Protein AF-A0A5F9ZHR6-F1 (afdb_monomer_lite)

Structure (mmCIF, N/CA/C/O backbone):
data_AF-A0A5F9ZHR6-F1
#
_entry.id   AF-A0A5F9ZHR6-F1
#
loop_
_atom_site.group_PDB
_atom_site.id
_atom_site.type_symbol
_atom_site.label_atom_id
_atom_site.label_alt_id
_atom_site.label_comp_id
_atom_site.label_asym_id
_atom_site.label_entity_id
_atom_site.label_seq_id
_atom_site.pdbx_PDB_ins_code
_atom_site.Cartn_x
_atom_site.Cartn_y
_atom_site.Cartn_z
_atom_site.occupancy
_atom_site.B_iso_or_equiv
_atom_site.auth_seq_id
_atom_site.auth_comp_id
_atom_site.auth_asym_id
_atom_site.auth_atom_id
_atom_site.pdbx_PDB_model_num
ATOM 1 N N . MET A 1 1 ? -60.977 35.037 23.990 1.00 36.16 1 MET A N 1
ATOM 2 C CA . MET A 1 1 ? -60.497 34.270 22.819 1.00 36.16 1 MET A CA 1
ATOM 3 C C . MET A 1 1 ? -59.000 34.064 22.971 1.00 36.16 1 MET A C 1
ATOM 5 O O . MET A 1 1 ? -58.249 35.017 22.826 1.00 36.16 1 MET A O 1
ATOM 9 N N . ALA A 1 2 ? -58.580 32.860 23.358 1.00 37.62 2 ALA A N 1
ATOM 10 C CA . ALA A 1 2 ? -57.172 32.500 23.490 1.00 37.62 2 ALA A CA 1
ATOM 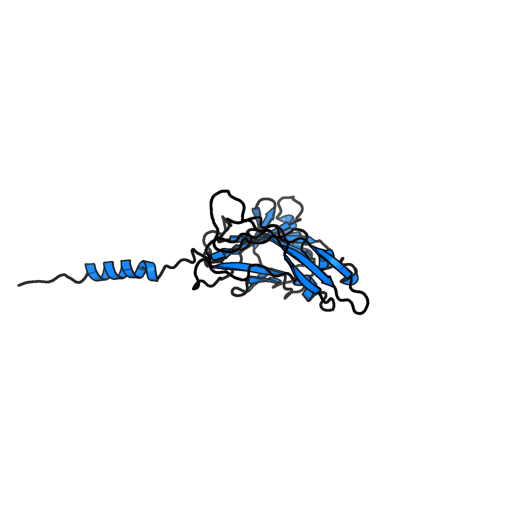11 C C . ALA A 1 2 ? -56.682 31.913 22.160 1.00 37.62 2 ALA A C 1
ATOM 13 O O . ALA A 1 2 ? -57.303 30.988 21.638 1.00 37.62 2 ALA A O 1
ATOM 14 N N . LYS A 1 3 ? -55.591 32.450 21.602 1.00 35.72 3 LYS A N 1
ATOM 15 C CA . LYS A 1 3 ? -54.932 31.893 20.415 1.00 35.72 3 LYS A CA 1
ATOM 16 C C . LYS A 1 3 ? -53.559 31.382 20.831 1.00 35.72 3 LYS A C 1
ATOM 18 O O . LYS A 1 3 ? -52.649 32.157 21.096 1.00 35.72 3 LYS A O 1
ATOM 23 N N . ALA A 1 4 ? -53.463 30.063 20.945 1.00 41.38 4 ALA A N 1
ATOM 24 C CA . ALA A 1 4 ? -52.240 29.347 21.256 1.00 41.38 4 ALA A CA 1
ATOM 25 C C . ALA A 1 4 ? -51.294 29.357 20.045 1.00 41.38 4 ALA A C 1
ATOM 27 O O . ALA A 1 4 ? -51.652 28.898 18.962 1.00 41.38 4 ALA A O 1
ATOM 28 N N . THR A 1 5 ? -50.067 29.833 20.238 1.00 44.34 5 THR A N 1
ATOM 29 C CA . THR A 1 5 ? -48.947 29.656 19.303 1.00 44.34 5 THR A CA 1
ATOM 30 C C . THR A 1 5 ? -47.842 28.872 20.011 1.00 44.34 5 THR A C 1
ATOM 32 O O . THR A 1 5 ? -46.877 29.444 20.503 1.00 44.34 5 THR A O 1
ATOM 35 N N . SER A 1 6 ? -48.013 27.548 20.098 1.00 47.69 6 SER A N 1
ATOM 36 C CA . SER A 1 6 ? -47.106 26.613 20.797 1.00 47.69 6 SER A CA 1
ATOM 37 C C . SER A 1 6 ? -46.390 25.622 19.854 1.00 47.69 6 SER A C 1
ATOM 39 O O . SER A 1 6 ? -45.900 24.589 20.299 1.00 47.69 6 SER A O 1
ATOM 41 N N . GLY A 1 7 ? -46.333 25.887 18.542 1.00 51.22 7 GLY A N 1
ATOM 42 C CA . GLY A 1 7 ? -45.842 24.908 17.551 1.00 51.22 7 GLY A CA 1
ATOM 43 C C . GLY A 1 7 ? -44.385 25.070 17.097 1.00 51.22 7 GLY A C 1
ATOM 44 O O . GLY A 1 7 ? -43.764 24.101 16.676 1.00 51.22 7 GLY A O 1
ATOM 45 N N . ALA A 1 8 ? -43.810 26.275 17.172 1.00 52.66 8 ALA A N 1
ATOM 46 C CA . ALA A 1 8 ? -42.540 26.566 16.491 1.00 52.66 8 ALA A CA 1
ATOM 47 C C . ALA A 1 8 ? -41.281 26.275 17.333 1.00 52.66 8 ALA A C 1
ATOM 49 O O . ALA A 1 8 ? -40.231 25.945 16.782 1.00 52.66 8 ALA A O 1
ATOM 50 N N . ALA A 1 9 ? -41.375 26.370 18.665 1.00 52.66 9 ALA A N 1
ATOM 51 C CA . ALA A 1 9 ? -40.235 26.155 19.560 1.00 52.66 9 ALA A CA 1
ATOM 52 C C . ALA A 1 9 ? -39.883 24.665 19.715 1.00 52.66 9 ALA A C 1
ATOM 54 O O . ALA A 1 9 ? -38.707 24.306 19.697 1.00 52.66 9 ALA A O 1
ATOM 55 N N . GLY A 1 10 ? -40.896 23.791 19.786 1.00 53.28 10 GLY A N 1
ATOM 56 C CA . GLY A 1 10 ? -40.705 22.345 19.935 1.00 53.28 10 GLY A CA 1
ATOM 57 C C . GLY A 1 10 ? -40.024 21.700 18.727 1.00 53.28 10 GLY A C 1
ATOM 58 O O . GLY A 1 10 ? -39.137 20.873 18.902 1.00 53.28 10 GLY A O 1
ATOM 59 N N . LEU A 1 11 ? -40.359 22.136 17.505 1.00 56.31 11 LEU A N 1
ATOM 60 C CA . LEU A 1 11 ? -39.759 21.599 16.278 1.00 56.31 11 LEU A CA 1
ATOM 61 C C . LEU A 1 11 ? -38.277 21.972 16.138 1.00 56.31 11 LEU A C 1
ATOM 63 O O . LEU A 1 11 ? -37.474 21.145 15.718 1.00 56.31 11 LEU A O 1
ATOM 67 N N . ARG A 1 12 ? -37.896 23.201 16.522 1.00 57.88 12 ARG A N 1
ATOM 68 C CA . ARG A 1 12 ? -36.490 23.636 16.531 1.00 57.88 12 ARG A CA 1
ATOM 69 C C . ARG A 1 12 ? -35.672 22.904 17.588 1.00 57.88 12 ARG A C 1
ATOM 71 O O . ARG A 1 12 ? -34.539 22.536 17.302 1.00 57.88 12 ARG A O 1
ATOM 78 N N . LEU A 1 13 ? -36.246 22.668 18.768 1.00 58.97 13 LEU A N 1
ATOM 79 C CA . LEU A 1 13 ? -35.588 21.907 19.829 1.00 58.97 13 LEU A CA 1
ATOM 80 C C . LEU A 1 13 ? -35.400 20.438 19.422 1.00 58.97 13 LEU A C 1
ATOM 82 O O . LEU A 1 13 ? -34.321 19.895 19.622 1.00 58.97 13 LEU A O 1
ATOM 86 N N . LEU A 1 14 ? -36.403 19.828 18.777 1.00 58.50 14 LEU A N 1
ATOM 87 C CA . LEU A 1 14 ? -36.317 18.465 18.246 1.00 58.50 14 LEU A CA 1
ATOM 88 C C . LEU A 1 14 ? -35.263 18.354 17.133 1.00 58.50 14 LEU A C 1
ATOM 90 O O . LEU A 1 14 ? -34.488 17.406 17.125 1.00 58.50 14 LEU A O 1
ATOM 94 N N . LEU A 1 15 ? -35.188 19.341 16.230 1.00 58.94 15 LEU A N 1
ATOM 95 C CA . LEU A 1 15 ? -34.173 19.393 15.172 1.00 58.94 15 LEU A CA 1
ATOM 96 C C . LEU A 1 15 ? -32.758 19.565 15.754 1.00 58.94 15 LEU A C 1
ATOM 98 O O . LEU A 1 15 ? -31.833 18.897 15.307 1.00 58.94 15 LEU A O 1
ATOM 102 N N . LEU A 1 16 ? -32.595 20.405 16.784 1.00 60.25 16 LEU A N 1
ATOM 103 C CA . LEU A 1 16 ? -31.337 20.589 17.525 1.00 60.25 16 LEU A CA 1
ATOM 104 C C . LEU A 1 16 ? -30.930 19.340 18.329 1.00 60.25 16 LEU A C 1
ATOM 106 O O . LEU A 1 16 ? -29.741 19.063 18.441 1.00 60.25 16 LEU A O 1
ATOM 110 N N . LEU A 1 17 ? -31.897 18.572 18.844 1.00 59.97 17 LEU A N 1
ATOM 111 C CA . LEU A 1 17 ? -31.682 17.283 19.518 1.00 59.97 17 LEU A CA 1
ATOM 112 C C . LEU A 1 17 ? -31.401 16.131 18.537 1.00 59.97 17 LEU A C 1
ATOM 114 O O . LEU A 1 17 ? -30.692 15.196 18.895 1.00 59.97 17 LEU A O 1
ATOM 118 N N . LEU A 1 18 ? -31.907 16.203 17.301 1.00 53.88 18 LEU A N 1
ATOM 119 C CA . LEU A 1 18 ? -31.658 15.226 16.229 1.00 53.88 18 LEU A CA 1
ATOM 120 C C . LEU A 1 18 ? -30.373 15.512 15.433 1.00 53.88 18 LEU A C 1
ATOM 122 O O . LEU A 1 18 ? -29.796 14.591 14.857 1.00 53.88 18 LEU A O 1
ATOM 126 N N . LEU A 1 19 ? -29.884 16.756 15.424 1.00 51.84 19 LEU A N 1
ATOM 127 C CA . LEU A 1 19 ? -28.612 17.133 14.796 1.00 51.84 19 LEU A CA 1
ATOM 128 C C . LEU A 1 19 ? -27.397 16.307 15.284 1.00 51.84 19 LEU A C 1
ATOM 130 O O . LEU A 1 19 ? -26.620 15.875 14.431 1.00 51.84 19 LEU A O 1
ATOM 134 N N . PRO A 1 20 ? -27.214 16.013 16.591 1.00 51.09 20 PRO A N 1
ATOM 135 C CA . PRO A 1 20 ? -26.129 15.139 17.040 1.00 51.09 20 PRO A CA 1
ATOM 136 C C . PRO A 1 20 ? -26.345 13.656 16.690 1.00 51.09 20 PRO A C 1
ATOM 138 O O . PRO A 1 20 ? -25.376 12.902 16.682 1.00 51.09 20 PRO A O 1
ATOM 141 N N . LEU A 1 21 ? -27.571 13.225 16.354 1.00 49.56 21 LEU A N 1
ATOM 142 C CA . LEU A 1 21 ? -27.837 11.860 15.873 1.00 49.56 21 LEU A CA 1
ATOM 143 C C . LEU A 1 21 ? -27.492 11.670 14.389 1.00 49.56 21 LEU A C 1
ATOM 145 O O . LEU A 1 21 ? -27.108 10.571 14.000 1.00 49.56 21 LEU A O 1
ATOM 149 N N . LEU A 1 22 ? -27.580 12.721 13.565 1.00 47.25 22 LEU A N 1
ATOM 150 C CA . LEU A 1 22 ? -27.203 12.663 12.143 1.00 47.25 22 LEU A CA 1
ATOM 151 C C . LEU A 1 22 ? -25.698 12.874 11.897 1.00 47.25 22 LEU A C 1
ATOM 153 O O . LEU A 1 22 ? -25.219 12.646 10.789 1.00 47.25 22 LEU A O 1
ATOM 157 N N . GLY A 1 23 ? -24.954 13.310 12.915 1.00 43.22 23 GLY A N 1
ATOM 158 C CA . GLY A 1 23 ? -23.564 13.740 12.804 1.00 43.22 23 GLY A CA 1
ATOM 159 C C . GLY A 1 23 ? -22.604 12.998 13.725 1.00 43.22 23 GLY A C 1
ATOM 160 O O . GLY A 1 23 ? -21.689 13.631 14.251 1.00 43.22 23 GLY A O 1
ATOM 161 N N . LYS A 1 24 ? -22.757 11.678 13.918 1.00 42.16 24 LYS A N 1
ATOM 162 C CA . LYS A 1 24 ? -21.642 10.838 14.397 1.00 42.16 24 LYS A CA 1
ATOM 163 C C . LYS A 1 24 ? -20.585 10.782 13.288 1.00 42.16 24 LYS A C 1
ATOM 165 O O . LYS A 1 24 ? -20.454 9.816 12.546 1.00 42.16 24 LYS A O 1
ATOM 170 N N . VAL A 1 25 ? -19.872 11.895 13.133 1.00 46.38 25 VAL A N 1
ATOM 171 C CA . VAL A 1 25 ? -18.599 11.965 12.425 1.00 46.38 25 VAL A CA 1
ATOM 172 C C . VAL A 1 25 ? -17.734 10.863 13.026 1.00 46.38 25 VAL A C 1
ATOM 174 O O . VAL A 1 25 ? -17.667 10.755 14.251 1.00 46.38 25 VAL A O 1
ATOM 177 N N . ALA A 1 26 ? -17.122 10.039 12.176 1.00 49.56 26 ALA A N 1
ATOM 178 C CA . ALA A 1 26 ? -16.139 9.026 12.547 1.00 49.56 26 ALA A CA 1
ATOM 179 C C . ALA A 1 26 ? -14.908 9.696 13.187 1.00 49.56 26 ALA A C 1
ATOM 181 O O . ALA A 1 26 ? -13.864 9.863 12.560 1.00 49.56 26 ALA A O 1
ATOM 182 N N . LEU A 1 27 ? -15.072 10.178 14.416 1.00 57.41 27 LEU A N 1
ATOM 183 C CA . LEU A 1 27 ? -14.061 10.878 15.202 1.00 57.41 27 LEU A CA 1
ATOM 184 C C . LEU A 1 27 ? -13.138 9.896 15.930 1.00 57.41 27 LEU A C 1
ATOM 186 O O . LEU A 1 27 ? -12.213 10.342 16.606 1.00 57.41 27 LEU A O 1
ATOM 190 N N . GLY A 1 28 ? -13.378 8.590 15.789 1.00 80.81 28 GLY A N 1
ATOM 191 C CA . GLY A 1 28 ? -12.669 7.553 16.514 1.00 80.81 28 GLY A CA 1
ATOM 192 C C . GLY A 1 28 ? -11.780 6.622 15.692 1.00 80.81 28 GLY A C 1
ATOM 193 O O . GLY A 1 28 ? -10.974 5.888 16.254 1.00 80.81 28 GLY A O 1
ATOM 194 N N . LEU A 1 29 ? -11.864 6.640 14.362 1.00 91.00 29 LEU A N 1
ATOM 195 C CA . LEU A 1 29 ? -11.004 5.790 13.539 1.00 91.00 29 LEU A CA 1
ATOM 196 C C . LEU A 1 29 ? -9.588 6.366 13.436 1.00 91.00 29 LEU A C 1
ATOM 198 O O . LEU A 1 29 ? -9.403 7.556 13.166 1.00 91.00 29 LEU A O 1
ATOM 202 N N . TYR A 1 30 ? -8.580 5.507 13.571 1.00 93.31 30 TYR A N 1
ATOM 203 C CA . TYR A 1 30 ? -7.185 5.896 13.386 1.00 93.31 30 TYR A CA 1
ATOM 204 C C . TYR A 1 30 ? -6.377 4.821 12.666 1.00 93.31 30 TYR A C 1
ATOM 206 O O . TYR A 1 30 ? -6.520 3.627 12.926 1.00 93.31 30 TYR A O 1
ATOM 214 N N . PHE A 1 31 ? -5.493 5.235 11.757 1.00 96.44 31 PHE A N 1
ATOM 215 C CA . PHE A 1 31 ? -4.554 4.298 11.146 1.00 96.44 31 PHE A CA 1
ATOM 216 C C . PHE A 1 31 ? -3.576 3.758 12.191 1.00 96.44 31 PHE A C 1
ATOM 218 O O . PHE A 1 31 ? -3.063 4.514 13.020 1.00 96.44 31 PHE A O 1
ATOM 225 N N . SER A 1 32 ? -3.230 2.473 12.090 1.00 94.94 32 SER A N 1
ATOM 226 C CA . SER A 1 32 ? -2.186 1.877 12.936 1.00 94.94 32 SER A CA 1
ATOM 227 C C . SER A 1 32 ? -0.785 2.424 12.640 1.00 94.94 32 SER A C 1
ATOM 229 O O . SER A 1 32 ? 0.138 2.211 13.425 1.00 94.94 32 SER A O 1
ATOM 231 N N . ARG A 1 33 ? -0.607 3.103 11.498 1.00 94.88 33 ARG A N 1
ATOM 232 C CA . ARG A 1 33 ? 0.646 3.705 11.024 1.00 94.88 33 ARG A CA 1
ATOM 233 C C . ARG A 1 33 ? 0.349 5.000 10.273 1.00 94.88 33 ARG A C 1
ATOM 235 O O . ARG A 1 33 ? -0.664 5.113 9.595 1.00 94.88 33 ARG A O 1
ATOM 242 N N . ASP A 1 34 ? 1.262 5.956 10.323 1.00 94.12 34 ASP A N 1
ATOM 243 C CA . ASP A 1 34 ? 1.207 7.185 9.521 1.00 94.12 34 ASP A CA 1
ATOM 244 C C . ASP A 1 34 ? 1.851 7.025 8.130 1.00 94.12 34 ASP A C 1
ATOM 246 O O . ASP A 1 34 ? 1.489 7.745 7.192 1.00 94.12 34 ASP A O 1
ATOM 250 N N . ALA A 1 35 ? 2.776 6.069 7.988 1.00 95.62 35 ALA A N 1
ATOM 251 C CA . ALA A 1 35 ? 3.487 5.763 6.753 1.00 95.62 35 ALA A CA 1
ATOM 252 C C . ALA A 1 35 ? 3.551 4.254 6.449 1.00 95.62 35 ALA A C 1
ATOM 254 O O . ALA A 1 35 ? 3.988 3.445 7.276 1.00 95.62 35 ALA A O 1
ATOM 255 N N . TYR A 1 36 ? 3.191 3.896 5.217 1.00 97.06 36 TYR A N 1
ATOM 256 C CA . TYR A 1 36 ? 3.324 2.558 4.627 1.00 97.06 36 TYR A CA 1
ATOM 257 C C . TYR A 1 36 ? 4.329 2.600 3.474 1.00 97.06 36 TYR A C 1
ATOM 259 O O . TYR A 1 36 ? 4.540 3.660 2.893 1.00 97.06 36 TYR A O 1
ATOM 267 N N . TRP A 1 37 ? 4.946 1.465 3.149 1.00 95.75 37 TRP A N 1
ATOM 268 C CA . TRP A 1 37 ? 6.024 1.378 2.160 1.00 95.75 37 TRP A CA 1
ATOM 269 C C . TRP A 1 37 ? 5.859 0.128 1.310 1.00 95.75 37 TRP A C 1
ATOM 271 O O . TRP A 1 37 ? 5.579 -0.935 1.862 1.00 95.75 37 TRP A O 1
ATOM 281 N N . GLU A 1 38 ? 6.065 0.262 0.005 1.00 96.19 38 GLU A N 1
ATOM 282 C CA . GLU A 1 38 ? 6.036 -0.842 -0.952 1.00 96.19 38 GLU A CA 1
ATOM 283 C C . GLU A 1 38 ? 6.962 -0.577 -2.142 1.00 96.19 38 GLU A C 1
ATOM 285 O O . GLU A 1 38 ? 7.338 0.567 -2.406 1.00 96.19 38 GLU A O 1
ATOM 290 N N . LYS A 1 39 ? 7.351 -1.631 -2.859 1.00 95.56 39 LYS A N 1
ATOM 291 C CA . LYS A 1 39 ? 8.167 -1.539 -4.075 1.00 95.56 39 LYS A CA 1
ATOM 292 C C . LYS A 1 39 ? 7.302 -1.684 -5.322 1.00 95.56 39 LYS A C 1
ATOM 294 O O . LYS A 1 39 ? 6.464 -2.579 -5.400 1.00 95.56 39 LYS A O 1
ATOM 299 N N . LEU A 1 40 ? 7.555 -0.842 -6.320 1.00 95.38 40 LEU A N 1
ATOM 300 C CA . LEU A 1 40 ? 6.958 -0.959 -7.649 1.00 95.38 40 LEU A CA 1
ATOM 301 C C . LEU A 1 40 ? 8.035 -1.231 -8.693 1.00 95.38 40 LEU A C 1
ATOM 303 O O . LEU A 1 40 ? 9.122 -0.653 -8.649 1.00 95.38 40 LEU A O 1
ATOM 307 N N . TYR A 1 41 ? 7.690 -2.098 -9.635 1.00 95.00 41 TYR A N 1
ATOM 308 C CA . TYR A 1 41 ? 8.547 -2.521 -10.735 1.00 95.00 41 TYR A CA 1
ATOM 309 C C . TYR A 1 41 ? 7.861 -2.225 -12.064 1.00 95.00 41 TYR A C 1
ATOM 311 O O . TYR A 1 41 ? 6.636 -2.089 -12.134 1.00 95.00 41 TYR A O 1
ATOM 319 N N . VAL A 1 42 ? 8.656 -2.147 -13.125 1.00 94.06 42 VAL A N 1
ATOM 320 C CA . VAL A 1 42 ? 8.131 -1.949 -14.476 1.00 94.06 42 VAL A CA 1
ATOM 321 C C . VAL A 1 42 ? 7.364 -3.195 -14.931 1.00 94.06 42 VAL A C 1
ATOM 323 O O . VAL A 1 42 ? 7.740 -4.322 -14.601 1.00 94.06 42 VAL A O 1
ATOM 326 N N . ASP A 1 43 ? 6.271 -2.975 -15.662 1.00 94.06 43 ASP A N 1
ATOM 327 C CA . ASP A 1 43 ? 5.414 -3.999 -16.272 1.00 94.06 43 ASP A CA 1
ATOM 328 C C . ASP A 1 43 ? 4.742 -4.964 -15.281 1.00 94.06 43 ASP A C 1
ATOM 330 O O . ASP A 1 43 ? 4.304 -6.055 -15.650 1.00 94.06 43 ASP A O 1
ATOM 334 N N . GLN A 1 44 ? 4.584 -4.559 -14.016 1.00 94.81 44 GLN A N 1
ATOM 335 C CA . GLN A 1 44 ? 3.718 -5.289 -13.090 1.00 94.81 44 GLN A CA 1
ATOM 336 C C . GLN A 1 44 ? 2.283 -5.329 -13.629 1.00 94.81 44 GLN A C 1
ATOM 338 O O . GLN A 1 44 ? 1.717 -4.305 -14.019 1.00 94.81 44 GLN A O 1
ATOM 343 N N . ALA A 1 45 ? 1.690 -6.522 -13.651 1.00 96.12 45 ALA A N 1
ATOM 344 C CA . ALA A 1 45 ? 0.377 -6.742 -14.240 1.00 96.12 45 ALA A CA 1
ATOM 345 C C . ALA A 1 45 ? -0.745 -6.047 -13.451 1.00 96.12 45 ALA A C 1
ATOM 347 O O . ALA A 1 45 ? -0.690 -5.914 -12.222 1.00 96.12 45 ALA A O 1
ATOM 348 N N . ALA A 1 46 ? -1.811 -5.669 -14.158 1.00 97.06 46 ALA A N 1
ATOM 349 C CA . ALA A 1 46 ? -3.066 -5.287 -13.523 1.00 97.06 46 ALA A CA 1
ATOM 350 C C . ALA A 1 46 ? -3.603 -6.440 -12.653 1.00 97.06 46 ALA A C 1
ATOM 352 O O . ALA A 1 46 ? -3.420 -7.615 -12.964 1.00 97.06 46 ALA A O 1
ATOM 353 N N . GLY A 1 47 ? -4.251 -6.095 -11.546 1.00 97.19 47 GLY A N 1
ATOM 354 C CA . GLY A 1 47 ? -4.704 -7.023 -10.514 1.00 97.19 47 GLY A CA 1
ATOM 355 C C . GLY A 1 47 ? -3.651 -7.365 -9.457 1.00 97.19 47 GLY A C 1
ATOM 356 O O . GLY A 1 47 ? -4.001 -8.013 -8.474 1.00 97.19 47 GLY A O 1
ATOM 357 N N . THR A 1 48 ? -2.391 -6.929 -9.601 1.00 98.19 48 THR A N 1
ATOM 358 C CA . THR A 1 48 ? -1.343 -7.232 -8.609 1.00 98.19 48 THR A CA 1
ATOM 359 C C . THR A 1 48 ? -1.685 -6.599 -7.251 1.00 98.19 48 THR A C 1
ATOM 361 O O . THR A 1 48 ? -1.784 -5.368 -7.167 1.00 98.19 48 THR A O 1
ATOM 364 N N . PRO A 1 49 ? -1.848 -7.391 -6.175 1.00 98.19 49 PRO A N 1
ATOM 365 C CA . PRO A 1 49 ? -2.079 -6.865 -4.835 1.00 98.19 49 PRO A CA 1
ATOM 366 C C . PRO A 1 49 ? -0.784 -6.273 -4.270 1.00 98.19 49 PRO A C 1
ATOM 368 O O . PRO A 1 49 ? 0.279 -6.876 -4.399 1.00 98.19 49 PRO A O 1
ATOM 371 N N . LEU A 1 50 ? -0.876 -5.103 -3.637 1.00 98.06 50 LEU A N 1
ATOM 372 C CA . LEU A 1 50 ? 0.271 -4.369 -3.098 1.00 98.06 50 LEU A CA 1
ATOM 373 C C . LEU A 1 50 ? 0.360 -4.550 -1.581 1.00 98.06 50 LEU A C 1
ATOM 375 O O . LEU A 1 50 ? 1.196 -5.294 -1.088 1.00 98.06 50 LEU A O 1
ATOM 379 N N . LEU A 1 51 ? -0.538 -3.931 -0.817 1.00 97.88 51 LEU A N 1
ATOM 380 C CA . LEU A 1 51 ? -0.478 -3.984 0.645 1.00 97.88 51 LEU A CA 1
ATOM 381 C C . LEU A 1 51 ? -1.832 -3.718 1.291 1.00 97.88 51 LEU A C 1
ATOM 383 O O . LEU A 1 51 ? -2.711 -3.108 0.685 1.00 97.88 51 LEU A O 1
ATOM 387 N N . TYR A 1 52 ? -1.958 -4.119 2.555 1.00 98.25 52 TYR A N 1
ATOM 388 C CA . TYR A 1 52 ? -3.083 -3.754 3.411 1.00 98.25 52 TYR A CA 1
ATOM 389 C C . TYR A 1 52 ? -2.756 -2.537 4.277 1.00 98.25 52 TYR A C 1
ATOM 391 O O . TYR A 1 52 ? -1.753 -2.519 5.000 1.00 98.25 52 TYR A O 1
ATOM 399 N N . VAL A 1 53 ? -3.653 -1.554 4.276 1.00 97.88 53 VAL A N 1
ATOM 400 C CA . VAL A 1 53 ? -3.735 -0.557 5.350 1.00 97.88 53 VAL A CA 1
ATOM 401 C C . VAL A 1 53 ? -4.679 -1.047 6.444 1.00 97.88 53 VAL A C 1
ATOM 403 O O . VAL A 1 53 ? -5.565 -1.857 6.195 1.00 97.88 53 VAL A O 1
ATOM 406 N N . HIS A 1 54 ? -4.469 -0.577 7.672 1.00 97.00 54 HIS A N 1
ATOM 407 C CA . HIS A 1 54 ? -5.276 -0.984 8.820 1.00 97.00 54 HIS A CA 1
ATOM 408 C C . HIS A 1 54 ? -5.702 0.239 9.618 1.00 97.00 54 HIS A C 1
ATOM 410 O O . HIS A 1 54 ? -4.886 1.127 9.886 1.00 97.00 54 HIS A O 1
ATOM 416 N N . ALA A 1 55 ? -6.966 0.243 10.022 1.00 95.88 55 ALA A N 1
ATOM 417 C CA . ALA A 1 55 ? -7.552 1.256 10.877 1.00 95.88 55 ALA A CA 1
ATOM 418 C C . ALA A 1 55 ? -8.142 0.595 12.118 1.00 95.88 55 ALA A C 1
ATOM 420 O O . ALA A 1 55 ? -8.893 -0.377 12.020 1.00 95.88 55 ALA A O 1
ATOM 421 N N . LEU A 1 56 ? -7.775 1.124 13.274 1.00 94.50 56 LEU A N 1
ATOM 422 C CA . LEU A 1 56 ? -8.339 0.759 14.560 1.00 94.50 56 LEU A CA 1
ATOM 423 C C . LEU A 1 56 ? -9.486 1.712 14.899 1.00 94.50 56 LEU A C 1
ATOM 425 O O . LEU A 1 56 ? -9.604 2.797 14.327 1.00 94.50 56 LEU A O 1
ATOM 429 N N . ARG A 1 57 ? -10.356 1.253 15.795 1.00 91.69 57 ARG A N 1
ATOM 430 C CA . ARG A 1 57 ? -11.611 1.911 16.165 1.00 91.69 57 ARG A CA 1
ATOM 431 C C . ARG A 1 57 ? -11.499 2.445 17.579 1.00 91.69 57 ARG A C 1
ATOM 433 O O . ARG A 1 57 ? -10.980 1.733 18.438 1.00 91.69 57 ARG A O 1
ATOM 440 N N . ASP A 1 58 ? -12.045 3.625 17.840 1.00 88.94 58 ASP A N 1
ATOM 441 C CA . ASP A 1 58 ? -12.164 4.132 19.206 1.00 88.94 58 ASP A CA 1
ATOM 442 C C . ASP A 1 58 ? -13.495 3.711 19.844 1.00 88.94 58 ASP A C 1
ATOM 444 O O . ASP A 1 58 ? -13.577 3.660 21.076 1.00 88.94 58 ASP A O 1
ATOM 448 N N . ALA A 1 59 ? -14.513 3.386 19.033 1.00 87.31 59 ALA A N 1
ATOM 449 C CA . ALA A 1 59 ? -15.809 2.881 19.488 1.00 87.31 59 ALA A CA 1
ATOM 450 C C . ALA A 1 59 ? -16.242 1.589 18.745 1.00 87.31 59 ALA A C 1
ATOM 452 O O . ALA A 1 59 ? -15.941 1.423 17.559 1.00 87.31 59 ALA A O 1
ATOM 453 N N . PRO A 1 60 ? -16.940 0.641 19.408 1.00 85.69 60 PRO A N 1
ATOM 454 C CA . PRO A 1 60 ? -17.287 -0.661 18.821 1.00 85.69 60 PRO A CA 1
ATOM 455 C C . PRO A 1 60 ? -18.162 -0.612 17.561 1.00 85.69 60 PRO A C 1
ATOM 457 O O . PRO A 1 60 ? -18.136 -1.559 16.775 1.00 85.69 60 PRO A O 1
ATOM 460 N N . GLU A 1 61 ? -18.940 0.452 17.374 1.00 87.69 61 GLU A N 1
ATOM 461 C CA . GLU A 1 61 ? -19.842 0.644 16.235 1.00 87.69 61 GLU A CA 1
ATOM 462 C C . GLU A 1 61 ? -19.159 1.176 14.967 1.00 87.69 61 GLU A C 1
ATOM 464 O O . GLU A 1 61 ? -19.784 1.219 13.908 1.00 87.69 61 GLU A O 1
ATOM 469 N N . GLU A 1 62 ? -17.902 1.612 15.054 1.00 88.19 62 GLU A N 1
ATOM 470 C CA . GLU A 1 62 ? -17.211 2.218 13.917 1.00 88.19 62 GLU A CA 1
ATOM 471 C C . GLU A 1 62 ? -16.815 1.160 12.880 1.00 88.19 62 GLU A C 1
ATOM 473 O O . GLU A 1 62 ? -16.414 0.043 13.219 1.00 88.19 62 GLU A O 1
ATOM 478 N N . VAL A 1 63 ? -16.896 1.522 11.599 1.00 90.44 63 VAL A N 1
ATOM 479 C CA . VAL A 1 63 ? -16.454 0.690 10.474 1.00 90.44 63 VAL A CA 1
ATOM 480 C C . VAL A 1 63 ? -15.560 1.547 9.579 1.00 90.44 63 VAL A C 1
ATOM 482 O O . VAL A 1 63 ? -15.997 2.621 9.157 1.00 90.44 63 VAL A O 1
ATOM 485 N N . PRO A 1 64 ? -14.309 1.133 9.308 1.00 91.44 64 PRO A N 1
ATOM 486 C CA . PRO A 1 64 ? -13.419 1.904 8.452 1.00 91.44 64 PRO A CA 1
ATOM 487 C C . PRO A 1 64 ? -13.872 1.873 6.990 1.00 91.44 64 PRO A C 1
ATOM 489 O O . PRO A 1 64 ? -14.2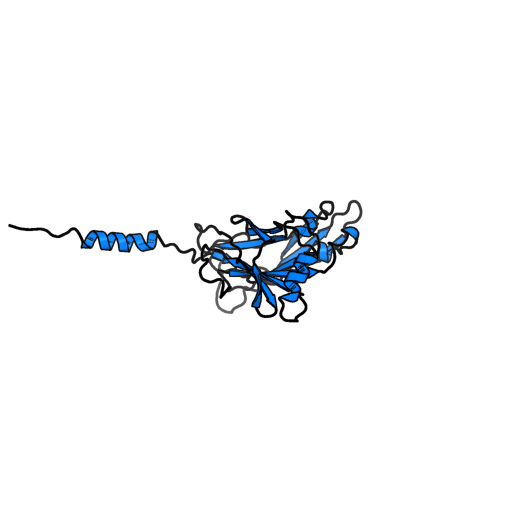68 0.829 6.485 1.00 91.44 64 PRO A O 1
ATOM 492 N N . SER A 1 65 ? -13.772 3.018 6.308 1.00 92.94 65 SER A N 1
ATOM 493 C CA . SER A 1 65 ? -13.983 3.141 4.861 1.00 92.94 65 SER A CA 1
ATOM 494 C C . SER A 1 65 ? -12.767 3.818 4.239 1.00 92.94 65 SER A C 1
ATOM 496 O O . SER A 1 65 ? -12.496 4.995 4.481 1.00 92.94 65 SER A O 1
ATOM 498 N N . PHE A 1 66 ? -11.999 3.067 3.454 1.00 94.69 66 PHE A N 1
ATOM 499 C CA . PHE A 1 66 ? -10.735 3.550 2.909 1.00 94.69 66 PHE A CA 1
ATOM 500 C C . PHE A 1 66 ? -10.916 4.221 1.546 1.00 94.69 66 PHE A C 1
ATOM 502 O O . PHE A 1 66 ? -11.471 3.632 0.621 1.00 94.69 66 PHE A O 1
ATOM 509 N N . ARG A 1 67 ? -10.378 5.435 1.383 1.00 93.12 67 ARG A N 1
ATOM 510 C CA . ARG A 1 67 ? -10.382 6.170 0.105 1.00 93.12 67 ARG A CA 1
ATOM 511 C C . ARG A 1 67 ? -8.992 6.678 -0.250 1.00 93.12 67 ARG A C 1
ATOM 513 O O . ARG A 1 67 ? -8.266 7.164 0.615 1.00 93.12 67 ARG A O 1
ATOM 520 N N . LEU A 1 68 ? -8.633 6.604 -1.530 1.00 94.31 68 LEU A N 1
ATOM 521 C CA . LEU A 1 68 ? -7.391 7.181 -2.045 1.00 94.31 68 LEU A CA 1
ATOM 522 C C . LEU A 1 68 ? -7.573 8.662 -2.379 1.00 94.31 68 LEU A C 1
ATOM 524 O O . LEU A 1 68 ? -8.610 9.074 -2.892 1.00 94.31 68 LEU A O 1
ATOM 528 N N . GLY A 1 69 ? -6.529 9.449 -2.132 1.00 92.69 69 GLY A N 1
ATOM 529 C CA . GLY A 1 69 ? -6.380 10.757 -2.755 1.00 92.69 69 GLY A CA 1
ATOM 530 C C . GLY A 1 69 ? -6.230 10.615 -4.270 1.00 92.69 69 GLY A C 1
ATOM 531 O O . GLY A 1 69 ? -5.680 9.632 -4.769 1.00 92.69 69 GLY A O 1
ATOM 532 N N . GLN A 1 70 ? -6.682 11.625 -5.003 1.00 92.31 70 GLN A N 1
ATOM 533 C CA . GLN A 1 70 ? -6.718 11.621 -6.460 1.00 92.31 70 GLN A CA 1
ATOM 534 C C . GLN A 1 70 ? -5.345 11.777 -7.102 1.00 92.31 70 GLN A C 1
ATOM 536 O O . GLN A 1 70 ? -5.210 11.550 -8.293 1.00 92.31 70 GLN A O 1
ATOM 541 N N . HIS A 1 71 ? -4.311 12.158 -6.353 1.00 93.69 71 HIS A N 1
ATOM 542 C CA . HIS A 1 71 ? -3.019 12.524 -6.921 1.00 93.69 71 HIS A CA 1
ATOM 543 C C . HIS A 1 71 ? -1.870 11.676 -6.387 1.00 93.69 71 HIS A C 1
ATOM 545 O O . HIS A 1 71 ? -1.731 11.499 -5.177 1.00 93.69 71 HIS A O 1
ATOM 551 N N . LEU A 1 72 ? -0.986 11.265 -7.298 1.00 94.38 72 LEU A N 1
ATOM 552 C CA . LEU A 1 72 ? 0.362 10.804 -6.989 1.00 94.38 72 LEU A CA 1
ATOM 553 C C . LEU A 1 72 ? 1.259 11.998 -6.677 1.00 94.38 72 LEU A C 1
ATOM 555 O O . LEU A 1 72 ? 1.317 12.979 -7.429 1.00 94.38 72 LEU A O 1
ATOM 559 N N . TYR A 1 73 ? 1.985 11.891 -5.572 1.00 94.00 73 TYR A N 1
ATOM 560 C CA . TYR A 1 73 ? 2.939 12.893 -5.128 1.00 94.00 73 TYR A CA 1
ATOM 561 C C . TYR A 1 73 ? 4.368 12.366 -5.241 1.00 94.00 73 TYR A C 1
ATOM 563 O O . TYR A 1 73 ? 4.626 11.200 -4.964 1.00 94.00 73 TYR A O 1
ATOM 571 N N . GLY A 1 74 ? 5.291 13.234 -5.636 1.00 92.62 74 GLY A N 1
ATOM 572 C CA . GLY A 1 74 ? 6.726 12.976 -5.692 1.00 92.62 74 GLY A CA 1
ATOM 573 C C . GLY A 1 74 ? 7.480 13.693 -4.578 1.00 92.62 74 GLY A C 1
ATOM 574 O O . GLY A 1 74 ? 6.945 13.973 -3.498 1.00 92.62 74 GLY A O 1
ATOM 575 N N . THR A 1 75 ? 8.733 14.038 -4.864 1.00 89.06 75 THR A N 1
ATOM 576 C CA . THR A 1 75 ? 9.637 14.684 -3.909 1.00 89.06 75 THR A CA 1
ATOM 577 C C . THR A 1 75 ? 9.086 16.046 -3.458 1.00 89.06 75 THR A C 1
ATOM 579 O O . THR A 1 75 ? 8.458 16.777 -4.229 1.00 89.06 75 THR A O 1
ATOM 582 N N . TYR A 1 76 ? 9.286 16.390 -2.180 1.00 85.69 76 TYR A N 1
ATOM 583 C CA . TYR A 1 76 ? 8.870 17.669 -1.577 1.00 85.69 76 TYR A CA 1
ATOM 584 C C . TYR A 1 76 ? 7.384 18.022 -1.765 1.00 85.69 76 TYR A C 1
ATOM 586 O O . TYR A 1 76 ? 7.026 19.182 -1.947 1.00 85.69 76 TYR A O 1
ATOM 594 N N . ARG A 1 77 ? 6.500 17.016 -1.689 1.00 87.94 77 ARG A N 1
ATOM 595 C CA . ARG A 1 77 ? 5.039 17.172 -1.841 1.00 87.94 77 ARG A CA 1
ATOM 596 C C . ARG A 1 77 ? 4.606 17.663 -3.228 1.00 87.94 77 ARG A C 1
ATOM 598 O O . ARG A 1 77 ? 3.500 18.183 -3.381 1.00 87.94 77 ARG A O 1
ATOM 605 N N . THR A 1 78 ? 5.442 17.469 -4.245 1.00 90.44 78 THR A N 1
ATOM 606 C CA . THR A 1 78 ? 5.118 17.830 -5.629 1.00 90.44 78 THR A CA 1
ATOM 607 C C . THR A 1 78 ? 3.999 16.937 -6.155 1.00 90.44 78 THR A C 1
ATOM 609 O O . THR A 1 78 ? 4.139 15.720 -6.177 1.00 90.44 78 THR A O 1
ATOM 612 N N . ARG A 1 79 ? 2.882 17.521 -6.596 1.00 93.38 79 ARG A N 1
ATOM 613 C CA . ARG A 1 79 ? 1.809 16.793 -7.292 1.00 93.38 79 ARG A CA 1
ATOM 614 C C . ARG A 1 79 ? 2.290 16.422 -8.700 1.00 93.38 79 ARG A C 1
ATOM 616 O O . ARG A 1 79 ? 2.575 17.319 -9.487 1.00 93.38 79 ARG A O 1
ATOM 623 N N . LEU A 1 80 ? 2.370 15.128 -9.009 1.00 93.31 80 LEU A N 1
ATOM 624 C CA . LEU A 1 80 ? 2.885 14.629 -10.289 1.00 93.31 80 LEU A CA 1
ATOM 625 C C . LEU A 1 80 ? 1.755 14.404 -11.298 1.00 93.31 80 LEU A C 1
ATOM 627 O O . LEU A 1 80 ? 1.726 14.998 -12.376 1.00 93.31 80 LEU A O 1
ATOM 631 N N . HIS A 1 81 ? 0.803 13.542 -10.958 1.00 94.50 81 HIS A N 1
ATOM 632 C CA . HIS A 1 81 ? -0.270 13.131 -11.859 1.00 94.50 81 HIS A CA 1
ATOM 633 C C . HIS A 1 81 ? -1.481 12.660 -11.056 1.00 94.50 81 HIS A C 1
ATOM 635 O O . HIS A 1 81 ? -1.346 12.291 -9.890 1.00 94.50 81 HIS A O 1
ATOM 641 N N . GLU A 1 82 ? -2.652 12.657 -11.681 1.00 94.88 82 GLU A N 1
ATOM 642 C CA . GLU A 1 82 ? -3.807 11.941 -11.146 1.00 94.88 82 GLU A CA 1
ATOM 643 C C . GLU A 1 82 ? -3.503 10.435 -11.035 1.00 94.88 82 GLU A C 1
ATOM 645 O O . GLU A 1 82 ? -2.773 9.866 -11.851 1.00 94.88 82 GLU A O 1
ATOM 650 N N . ASN A 1 83 ? -4.012 9.776 -10.007 1.00 95.25 83 ASN A N 1
ATOM 651 C CA . ASN A 1 83 ? -3.791 8.360 -9.794 1.00 95.25 83 ASN A CA 1
ATOM 652 C C . ASN A 1 83 ? -4.735 7.528 -10.672 1.00 95.25 83 ASN A C 1
ATOM 654 O O . ASN A 1 83 ? -5.897 7.337 -10.333 1.00 95.25 83 ASN A O 1
ATOM 658 N N . ASN A 1 84 ? -4.197 6.979 -11.761 1.00 95.69 84 ASN A N 1
ATOM 659 C CA . ASN A 1 84 ? -4.938 6.117 -12.687 1.00 95.69 84 ASN A CA 1
ATOM 660 C C . ASN A 1 84 ? -4.532 4.637 -12.612 1.00 95.69 84 ASN A C 1
ATOM 662 O O . ASN A 1 84 ? -5.047 3.823 -13.380 1.00 95.69 84 ASN A O 1
ATOM 666 N N . TRP A 1 85 ? -3.591 4.292 -11.728 1.00 96.94 85 TRP A N 1
ATOM 667 C CA . TRP A 1 85 ? -2.955 2.971 -11.711 1.00 96.94 85 TRP A CA 1
ATOM 668 C C . TRP A 1 85 ? -3.244 2.182 -10.445 1.00 96.94 85 TRP A C 1
ATOM 670 O O . TRP A 1 85 ? -3.387 0.968 -10.527 1.00 96.94 85 TRP A O 1
ATOM 680 N N . ILE A 1 86 ? -3.352 2.843 -9.292 1.00 98.00 86 ILE A N 1
ATOM 681 C CA . ILE A 1 86 ? -3.514 2.178 -7.998 1.00 98.00 86 ILE A CA 1
ATOM 682 C C . ILE A 1 86 ? -4.952 2.367 -7.522 1.00 98.00 86 ILE A C 1
ATOM 684 O O . ILE A 1 86 ? -5.433 3.494 -7.426 1.00 98.00 86 ILE A O 1
ATOM 688 N N . CYS A 1 87 ? -5.628 1.275 -7.186 1.00 97.81 87 CYS A N 1
ATOM 689 C CA . CYS A 1 87 ? -6.948 1.294 -6.566 1.00 97.81 87 CYS A CA 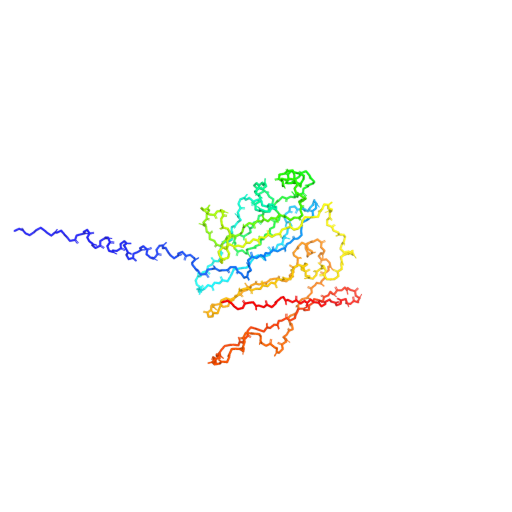1
ATOM 690 C C . CYS A 1 87 ? -6.878 0.777 -5.127 1.00 97.81 87 CYS A C 1
ATOM 692 O O . CYS A 1 87 ? -5.888 0.175 -4.709 1.00 97.81 87 CYS A O 1
ATOM 694 N N . ILE A 1 88 ? -7.940 1.043 -4.367 1.00 97.75 88 ILE A N 1
ATOM 695 C CA . ILE A 1 88 ? -8.124 0.535 -3.010 1.00 97.75 88 ILE A CA 1
ATOM 696 C C . ILE A 1 88 ? -9.483 -0.149 -2.901 1.00 97.75 88 ILE A C 1
ATOM 698 O O . ILE A 1 88 ? -10.461 0.319 -3.481 1.00 97.75 88 ILE A O 1
ATOM 702 N N . GLN A 1 89 ? -9.544 -1.256 -2.169 1.00 97.38 89 GLN A N 1
ATOM 703 C CA . GLN A 1 89 ? -10.806 -1.857 -1.757 1.00 97.38 89 GLN A CA 1
ATOM 704 C C . GLN A 1 89 ? -11.284 -1.179 -0.465 1.00 97.38 89 GLN A C 1
ATOM 706 O O . GLN A 1 89 ? -10.593 -1.245 0.554 1.00 97.38 89 GLN A O 1
ATOM 711 N N . GLU A 1 90 ? -12.449 -0.520 -0.518 1.00 95.19 90 GLU A N 1
ATOM 712 C CA . GLU A 1 90 ? -12.923 0.382 0.547 1.00 95.19 90 GLU A CA 1
ATOM 713 C C . GLU A 1 90 ? -13.118 -0.318 1.901 1.00 95.19 90 GLU A C 1
ATOM 715 O O . GLU A 1 90 ? -12.853 0.301 2.928 1.00 95.19 90 GLU A O 1
ATOM 720 N N . ASP A 1 91 ? -13.523 -1.592 1.904 1.00 93.62 91 ASP A N 1
ATOM 721 C CA . ASP A 1 91 ? -13.858 -2.328 3.134 1.00 93.62 91 ASP A CA 1
ATOM 722 C C . ASP A 1 91 ? -12.647 -3.016 3.777 1.00 93.62 91 ASP A C 1
ATOM 724 O O . ASP A 1 91 ? -12.556 -3.149 4.996 1.00 93.62 91 ASP A O 1
ATOM 728 N N . THR A 1 92 ? -11.707 -3.493 2.958 1.00 96.31 92 THR A N 1
ATOM 729 C CA . THR A 1 92 ? -10.580 -4.320 3.425 1.00 96.31 92 THR A CA 1
ATOM 730 C C . THR A 1 92 ? -9.291 -3.525 3.589 1.00 96.31 92 THR A C 1
ATOM 732 O O . THR A 1 92 ? -8.367 -3.995 4.248 1.00 96.31 92 THR A O 1
ATOM 735 N N . GLY A 1 93 ? -9.194 -2.348 2.962 1.00 96.94 93 GLY A N 1
ATOM 736 C CA . GLY A 1 93 ? -7.962 -1.565 2.926 1.00 96.94 93 GLY A CA 1
ATOM 737 C C . GLY A 1 93 ? -6.880 -2.164 2.023 1.00 96.94 93 GLY A C 1
ATOM 738 O O . GLY A 1 93 ? -5.707 -1.827 2.179 1.00 96.94 93 GLY A O 1
ATOM 739 N N . LEU A 1 94 ? -7.234 -3.057 1.091 1.00 98.50 94 LEU A N 1
ATOM 740 C CA . LEU A 1 94 ? -6.292 -3.612 0.117 1.00 98.50 94 LEU A CA 1
ATOM 741 C C . LEU A 1 94 ? -5.986 -2.596 -0.986 1.00 98.50 94 LEU A C 1
ATOM 743 O O . LEU A 1 94 ? -6.872 -2.258 -1.770 1.00 98.50 94 LEU A O 1
ATOM 747 N N . LEU A 1 95 ? -4.728 -2.171 -1.099 1.00 98.62 95 LEU A N 1
ATOM 748 C CA . LEU A 1 95 ? -4.224 -1.464 -2.273 1.00 98.62 95 LEU A CA 1
ATOM 749 C C . LEU A 1 95 ? -3.766 -2.473 -3.328 1.00 98.62 95 LEU A C 1
ATOM 751 O O . LEU A 1 95 ? -3.076 -3.441 -3.008 1.00 98.62 95 LEU A O 1
ATOM 755 N N . TYR A 1 96 ? -4.113 -2.226 -4.587 1.00 98.44 96 TYR A N 1
ATOM 756 C CA . TYR A 1 96 ? -3.750 -3.082 -5.717 1.00 98.44 96 TYR A CA 1
ATOM 757 C C . TYR A 1 96 ? -3.579 -2.267 -7.004 1.00 98.44 96 TYR A C 1
ATOM 759 O O . TYR A 1 96 ? -4.076 -1.144 -7.123 1.00 98.44 96 TYR A O 1
ATOM 767 N N . LEU A 1 97 ? -2.876 -2.833 -7.984 1.00 98.06 97 LEU A N 1
ATOM 768 C CA . LEU A 1 97 ? -2.749 -2.243 -9.315 1.00 98.06 97 LEU A CA 1
ATOM 769 C C . LEU A 1 97 ? -4.025 -2.487 -10.120 1.00 98.06 97 LEU A C 1
ATOM 771 O O . LEU A 1 97 ? -4.361 -3.621 -10.430 1.00 98.06 97 LEU A O 1
ATOM 775 N N . ASN A 1 98 ? -4.723 -1.427 -10.501 1.00 96.62 98 ASN A N 1
ATOM 776 C CA . ASN A 1 98 ? -5.817 -1.484 -11.469 1.00 96.62 98 ASN A CA 1
ATOM 777 C C . ASN A 1 98 ? -5.293 -1.523 -12.912 1.00 96.62 98 ASN A C 1
ATOM 779 O O . ASN A 1 98 ? -5.886 -2.143 -13.789 1.00 96.62 98 ASN A O 1
ATOM 783 N N . ARG A 1 99 ? -4.159 -0.864 -13.162 1.00 95.44 99 ARG A N 1
ATOM 784 C CA . ARG A 1 99 ? -3.474 -0.853 -14.459 1.00 95.44 99 ARG A CA 1
ATOM 785 C C . ARG A 1 99 ? -2.001 -1.172 -14.270 1.00 95.44 99 ARG A C 1
ATOM 787 O O . ARG A 1 99 ? -1.442 -0.876 -13.215 1.00 95.44 99 ARG A O 1
ATOM 794 N N . SER A 1 100 ? -1.384 -1.737 -15.301 1.00 93.69 100 SER A N 1
ATOM 795 C CA . SER A 1 100 ? 0.066 -1.894 -15.340 1.00 93.69 100 SER A CA 1
ATOM 796 C C . SER A 1 100 ? 0.767 -0.542 -15.469 1.00 93.69 100 SER A C 1
ATOM 798 O O . SER A 1 100 ? 0.190 0.441 -15.944 1.00 93.69 100 SER A O 1
ATOM 800 N N . LEU A 1 101 ? 2.019 -0.503 -15.025 1.00 87.44 101 LEU A N 1
ATOM 801 C CA . LEU A 1 101 ? 2.894 0.661 -15.106 1.00 87.44 101 LEU A CA 1
ATOM 802 C C . LEU A 1 101 ? 4.082 0.327 -16.013 1.00 87.44 101 LEU A C 1
ATOM 804 O O . LEU A 1 101 ? 5.017 -0.361 -15.603 1.00 87.44 101 LEU A O 1
ATOM 808 N N . ASP A 1 102 ? 4.025 0.815 -17.245 1.00 91.31 102 ASP A N 1
ATOM 809 C CA . ASP A 1 102 ? 5.064 0.657 -18.261 1.00 91.31 102 ASP A CA 1
ATOM 810 C C . ASP A 1 102 ? 6.102 1.790 -18.193 1.00 91.31 102 ASP A C 1
ATOM 812 O O . ASP A 1 102 ? 5.894 2.816 -17.538 1.00 91.31 102 ASP A O 1
ATOM 816 N N . HIS A 1 103 ? 7.217 1.644 -18.916 1.00 91.38 103 HIS A N 1
ATOM 817 C CA . HIS A 1 103 ? 8.266 2.672 -18.988 1.00 91.38 103 HIS A CA 1
ATOM 818 C C . HIS A 1 103 ? 7.727 4.067 -19.351 1.00 91.38 103 HIS A C 1
ATOM 820 O O . HIS A 1 103 ? 8.169 5.061 -18.776 1.00 91.38 103 HIS A O 1
ATOM 826 N N . SER A 1 104 ? 6.739 4.162 -20.250 1.00 91.88 104 SER A N 1
ATOM 827 C CA . SER A 1 104 ? 6.179 5.457 -20.654 1.00 91.88 104 SER A CA 1
ATOM 828 C C . SER A 1 104 ? 5.431 6.161 -19.512 1.00 91.88 104 SER A C 1
ATOM 830 O O . SER A 1 104 ? 5.570 7.376 -19.330 1.00 91.88 104 SER A O 1
ATOM 832 N N . SER A 1 105 ? 4.696 5.402 -18.690 1.00 91.81 105 SER A N 1
ATOM 833 C CA . SER A 1 105 ? 4.044 5.909 -17.480 1.00 91.81 105 SER A CA 1
ATOM 834 C C . SER A 1 105 ? 5.067 6.469 -16.490 1.00 91.81 105 SER A C 1
ATOM 836 O O . SER A 1 105 ? 4.854 7.545 -15.925 1.00 91.81 105 SER A O 1
ATOM 838 N N . TRP A 1 106 ? 6.196 5.779 -16.316 1.00 87.38 106 TRP A N 1
ATOM 839 C CA . TRP A 1 106 ? 7.265 6.195 -15.407 1.00 87.38 106 TRP A CA 1
ATOM 840 C C . TRP A 1 106 ? 7.974 7.464 -15.870 1.00 87.38 106 TRP A C 1
ATOM 842 O O . TRP A 1 106 ? 8.116 8.402 -15.083 1.00 87.38 106 TRP A O 1
ATOM 852 N N . GLU A 1 107 ? 8.335 7.550 -17.149 1.00 91.06 107 GLU A N 1
ATOM 853 C CA . GLU A 1 107 ? 8.945 8.756 -17.722 1.00 91.06 107 GLU A CA 1
ATOM 854 C C . GLU A 1 107 ? 8.020 9.970 -17.583 1.00 91.06 107 GLU A C 1
ATOM 856 O O . GLU A 1 107 ? 8.445 11.055 -17.176 1.00 91.06 107 GLU A O 1
ATOM 861 N N . LYS A 1 108 ? 6.713 9.778 -17.801 1.00 91.62 108 LYS A N 1
ATOM 862 C CA . LYS A 1 108 ? 5.713 10.836 -17.614 1.00 91.62 108 LYS A CA 1
ATOM 863 C C . LYS A 1 108 ? 5.679 11.372 -16.178 1.00 91.62 108 LYS A C 1
ATOM 865 O O . LYS A 1 108 ? 5.469 12.572 -15.985 1.00 91.62 108 LYS A O 1
ATOM 870 N N . LEU A 1 109 ? 5.862 10.513 -15.174 1.00 91.44 109 LEU A N 1
ATOM 871 C CA . LEU A 1 109 ? 5.957 10.927 -13.770 1.00 91.44 109 LEU A CA 1
ATOM 872 C C . LEU A 1 109 ? 7.305 11.598 -13.472 1.00 91.44 109 LEU A C 1
ATOM 874 O O . LEU A 1 109 ? 7.335 12.618 -12.782 1.00 91.44 109 LEU A O 1
ATOM 878 N N . SER A 1 110 ? 8.393 11.063 -14.030 1.00 90.69 110 SER A N 1
ATOM 879 C CA . SER A 1 110 ? 9.764 11.547 -13.838 1.00 90.69 110 SER A CA 1
ATOM 880 C C . SER A 1 110 ? 9.944 12.981 -14.343 1.00 90.69 110 SER A C 1
ATOM 882 O O . SER A 1 110 ? 10.384 13.853 -13.593 1.00 90.69 110 SER A O 1
ATOM 884 N N . VAL A 1 111 ? 9.469 13.281 -15.560 1.00 91.69 111 VAL A N 1
ATOM 885 C CA . VAL A 1 111 ? 9.515 14.633 -16.156 1.00 91.69 111 VAL A CA 1
ATOM 886 C C . VAL A 1 111 ? 8.820 15.676 -15.271 1.00 91.69 111 VAL A C 1
ATOM 888 O O . VAL A 1 111 ? 9.231 16.835 -15.209 1.00 91.69 111 VAL A O 1
ATOM 891 N N . ARG A 1 112 ? 7.777 15.278 -14.533 1.00 90.81 112 ARG A N 1
ATOM 892 C CA . ARG A 1 112 ? 7.017 16.172 -13.644 1.00 90.81 112 ARG A CA 1
ATOM 893 C C . ARG A 1 112 ? 7.639 16.338 -12.259 1.00 90.81 112 ARG A C 1
ATOM 895 O O . ARG A 1 112 ? 7.188 17.193 -11.497 1.00 90.81 112 ARG A O 1
ATOM 902 N N . ASN A 1 113 ? 8.696 15.593 -11.938 1.00 91.06 113 ASN A N 1
ATOM 903 C CA . ASN A 1 113 ? 9.365 15.627 -10.638 1.00 91.06 113 ASN A CA 1
ATOM 904 C C . ASN A 1 113 ? 10.375 16.786 -10.491 1.00 91.06 113 ASN A C 1
ATOM 906 O O . ASN A 1 113 ? 11.289 16.722 -9.673 1.00 91.06 113 ASN A O 1
ATOM 910 N N . ARG A 1 114 ? 10.213 17.866 -11.274 1.00 87.19 114 ARG A N 1
ATOM 911 C CA . ARG A 1 114 ? 10.961 19.138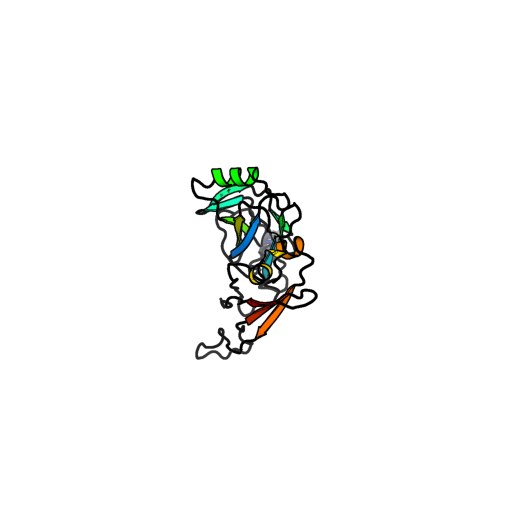 -11.162 1.00 87.19 114 ARG A CA 1
ATOM 912 C C . ARG A 1 114 ? 12.491 18.979 -11.144 1.00 87.19 114 ARG A C 1
ATOM 914 O O . ARG A 1 114 ? 13.173 19.678 -10.403 1.00 87.19 114 ARG A O 1
ATOM 921 N N . GLY A 1 115 ? 13.020 18.060 -11.951 1.00 84.00 115 GLY A N 1
ATOM 922 C CA . GLY A 1 115 ? 14.463 17.814 -12.067 1.00 84.00 115 GLY A CA 1
ATOM 923 C C . GLY A 1 115 ? 15.066 16.926 -10.971 1.00 84.00 115 GLY A C 1
ATOM 924 O O . GLY A 1 115 ? 16.264 16.663 -11.011 1.00 84.00 115 GLY A O 1
ATOM 925 N N . PHE A 1 116 ? 14.267 16.429 -10.020 1.00 87.50 116 PHE A N 1
ATOM 926 C CA . PHE A 1 116 ? 14.718 15.434 -9.046 1.00 87.50 116 PHE A CA 1
ATOM 927 C C . PHE A 1 116 ? 14.549 14.010 -9.595 1.00 87.50 116 PHE A C 1
ATOM 929 O O . PHE A 1 116 ? 13.519 13.718 -10.211 1.00 87.50 116 PHE A O 1
ATOM 936 N N . PRO A 1 117 ? 15.487 13.085 -9.315 1.00 87.94 117 PRO A N 1
ATOM 937 C CA . PRO A 1 117 ? 15.313 11.683 -9.677 1.00 87.94 117 PRO A CA 1
ATOM 938 C C . PRO A 1 117 ? 14.072 11.105 -8.981 1.00 87.94 117 PRO A C 1
ATOM 940 O O . PRO A 1 117 ? 13.857 11.314 -7.782 1.00 87.94 117 PRO A O 1
ATOM 943 N N . LEU A 1 118 ? 13.234 10.394 -9.738 1.00 87.94 118 LEU A N 1
ATOM 944 C CA . LEU A 1 118 ? 12.006 9.785 -9.230 1.00 87.94 118 LEU A CA 1
ATOM 945 C C . LEU A 1 118 ? 12.323 8.483 -8.484 1.00 87.94 118 LEU A C 1
ATOM 947 O O . LEU A 1 118 ? 12.239 7.396 -9.044 1.00 87.94 118 LEU A O 1
ATOM 951 N N . LEU A 1 119 ? 12.714 8.606 -7.216 1.00 88.25 119 LEU A N 1
ATOM 952 C CA . LEU A 1 119 ? 13.046 7.453 -6.367 1.00 88.25 119 LEU A CA 1
ATOM 953 C C . LEU A 1 119 ? 11.817 6.887 -5.649 1.00 88.25 119 LEU A C 1
ATOM 955 O O . LEU A 1 119 ? 11.640 5.674 -5.555 1.00 88.25 119 LEU A O 1
ATOM 959 N N . THR A 1 120 ? 10.958 7.779 -5.155 1.00 93.75 120 THR A N 1
ATOM 960 C CA . THR A 1 120 ? 9.787 7.418 -4.359 1.00 93.75 120 THR A CA 1
ATOM 961 C C . THR A 1 120 ? 8.619 8.320 -4.720 1.00 93.75 120 THR A C 1
ATOM 963 O O . THR A 1 120 ? 8.752 9.546 -4.736 1.00 93.75 120 THR A O 1
ATOM 966 N N . VAL A 1 121 ? 7.458 7.715 -4.947 1.00 95.25 121 VAL A N 1
ATOM 967 C CA . VAL A 1 121 ? 6.170 8.415 -5.029 1.00 95.25 121 VAL A CA 1
ATOM 96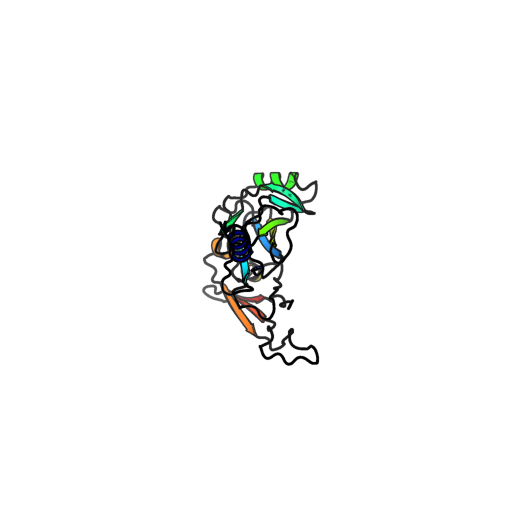8 C C . VAL A 1 121 ? 5.303 8.038 -3.842 1.00 95.25 121 VAL A C 1
ATOM 970 O O . VAL A 1 121 ? 5.570 7.048 -3.170 1.00 95.25 121 VAL A O 1
ATOM 973 N N . TYR A 1 122 ? 4.262 8.808 -3.551 1.00 96.44 122 TYR A N 1
ATOM 974 C CA . TYR A 1 122 ? 3.313 8.430 -2.515 1.00 96.44 122 TYR A CA 1
ATOM 975 C C . TYR A 1 122 ? 1.875 8.828 -2.832 1.00 96.44 122 TYR A C 1
ATOM 977 O O . TYR A 1 122 ? 1.608 9.807 -3.534 1.00 96.44 122 TYR A O 1
ATOM 985 N N . LEU A 1 123 ? 0.949 8.063 -2.257 1.00 96.38 123 LEU A N 1
ATOM 986 C CA . LEU A 1 123 ? -0.481 8.353 -2.211 1.00 96.38 123 LEU A CA 1
ATOM 987 C C . LEU A 1 123 ? -0.910 8.704 -0.789 1.00 96.38 123 LEU A C 1
ATOM 989 O O . LEU A 1 123 ? -0.251 8.362 0.193 1.00 96.38 123 LEU A O 1
ATOM 993 N N . LYS A 1 124 ? -2.035 9.406 -0.693 1.00 95.62 124 LYS A N 1
ATOM 994 C CA . LYS A 1 124 ? -2.728 9.694 0.565 1.00 95.62 124 LYS A CA 1
ATOM 995 C C . LYS A 1 124 ? -3.912 8.738 0.684 1.00 95.62 124 LYS A C 1
ATOM 997 O O . LYS A 1 124 ? -4.606 8.534 -0.309 1.00 95.62 124 LYS A O 1
ATOM 1002 N N . VAL A 1 125 ? -4.140 8.176 1.866 1.00 96.00 125 VAL A N 1
ATOM 1003 C CA . VAL A 1 125 ? -5.277 7.292 2.162 1.00 96.00 125 VAL A CA 1
ATOM 1004 C C . VAL A 1 125 ? -6.060 7.886 3.322 1.00 96.00 125 VAL A C 1
ATOM 1006 O O . VAL A 1 125 ? -5.460 8.231 4.336 1.00 96.00 125 VAL A O 1
ATOM 1009 N N . PHE A 1 126 ? -7.378 7.988 3.185 1.00 93.44 126 PHE A N 1
ATOM 1010 C CA . PHE A 1 126 ? -8.288 8.577 4.168 1.00 93.44 126 PHE A CA 1
ATOM 1011 C C . PHE A 1 126 ? -9.268 7.526 4.710 1.00 93.44 126 PHE A C 1
ATOM 1013 O O . PHE A 1 126 ? -9.631 6.608 3.976 1.00 93.44 126 PHE A O 1
ATOM 1020 N N . LEU A 1 127 ? -9.697 7.676 5.971 1.00 88.88 127 LEU A N 1
ATOM 1021 C CA . LEU A 1 127 ? -10.637 6.767 6.669 1.00 88.88 127 LEU A CA 1
ATOM 1022 C C . LEU A 1 127 ? -12.114 7.175 6.582 1.00 88.88 127 LEU A C 1
ATOM 1024 O O . LEU A 1 127 ? -12.983 6.447 7.057 1.00 88.88 127 LEU A O 1
ATOM 1028 N N . SER A 1 128 ? -12.387 8.350 6.014 1.00 70.44 128 SER A N 1
ATOM 1029 C CA . SER A 1 128 ? -13.715 8.958 5.975 1.00 70.44 128 SER A CA 1
ATOM 1030 C C . SER A 1 128 ? -13.958 9.641 4.627 1.00 70.44 128 SER A C 1
ATOM 1032 O O . SER A 1 128 ? -13.002 10.076 3.973 1.00 70.44 128 SER A O 1
ATOM 1034 N N . PRO A 1 129 ? -15.227 9.779 4.197 1.00 58.69 129 PRO A N 1
ATOM 1035 C CA . PRO A 1 129 ? -15.603 10.505 2.989 1.00 58.69 129 PRO A CA 1
ATOM 1036 C C . PRO A 1 129 ? -15.448 12.017 3.207 1.00 58.69 129 PRO A C 1
ATOM 1038 O O . PRO A 1 129 ? -16.418 12.748 3.367 1.00 58.69 129 PRO A O 1
ATOM 1041 N N . THR A 1 130 ? -14.210 12.504 3.214 1.00 51.78 130 THR A N 1
ATOM 1042 C CA . THR A 1 130 ? -13.924 13.939 3.284 1.00 51.78 130 THR A CA 1
ATOM 1043 C C . THR A 1 130 ? -13.010 14.314 2.128 1.00 51.78 130 THR A C 1
ATOM 1045 O O . THR A 1 130 ? -11.812 14.529 2.281 1.00 51.78 130 THR A O 1
ATOM 1048 N N . SER A 1 131 ? -13.600 14.416 0.936 1.00 50.88 131 SER A N 1
ATOM 1049 C CA . SER A 1 131 ? -12.945 14.900 -0.287 1.00 50.88 131 SER A CA 1
ATOM 1050 C C . SER A 1 131 ? -12.467 16.360 -0.200 1.00 50.88 131 SER A C 1
ATOM 1052 O O . SER A 1 131 ? -11.791 16.841 -1.104 1.00 50.88 131 SER A O 1
ATOM 1054 N N . LEU A 1 132 ? -12.766 17.086 0.885 1.00 51.25 132 LEU A N 1
ATOM 1055 C CA . LEU A 1 132 ? -12.538 18.531 0.961 1.00 51.25 132 LEU A CA 1
ATOM 1056 C C . LEU A 1 132 ? -11.133 18.979 1.403 1.00 51.25 132 LEU A C 1
ATOM 1058 O O . LEU A 1 132 ? -10.860 20.176 1.354 1.00 51.25 132 LEU A O 1
ATOM 1062 N N . ARG A 1 133 ? -10.228 18.087 1.840 1.00 56.72 133 ARG A N 1
ATOM 1063 C CA . ARG A 1 133 ? -8.904 18.501 2.363 1.00 56.72 133 ARG A CA 1
ATOM 1064 C C . ARG A 1 133 ? -7.729 17.632 1.907 1.00 56.72 133 ARG A C 1
ATOM 1066 O O . ARG A 1 133 ? -6.859 17.291 2.701 1.00 56.72 133 ARG A O 1
ATOM 1073 N N . GLU A 1 134 ? -7.610 17.356 0.605 1.00 65.12 134 GLU A N 1
ATOM 1074 C CA . GLU A 1 134 ? -6.382 16.735 0.066 1.00 65.12 134 GLU A CA 1
ATOM 1075 C C . GLU A 1 134 ? -5.102 17.521 0.399 1.00 65.12 134 GLU A C 1
ATOM 1077 O O . GLU A 1 134 ? -4.017 16.941 0.385 1.00 65.12 134 GLU A O 1
ATOM 1082 N N . GLY A 1 135 ? -5.193 18.824 0.692 1.00 66.31 135 GLY A N 1
ATOM 1083 C CA . GLY A 1 135 ? -4.045 19.674 1.022 1.00 66.31 135 GLY A CA 1
ATOM 1084 C C . GLY A 1 135 ? -3.233 19.181 2.226 1.00 66.31 135 GLY A C 1
ATOM 1085 O O . GLY A 1 135 ? -2.002 19.211 2.184 1.00 66.31 135 GLY A O 1
ATOM 1086 N N . GLU A 1 136 ? -3.890 18.620 3.244 1.00 79.88 136 GLU A N 1
ATOM 1087 C CA . GLU A 1 136 ? -3.265 18.216 4.505 1.00 79.88 136 GLU A CA 1
ATOM 1088 C C . GLU A 1 136 ? -3.617 16.763 4.832 1.00 79.88 136 GLU A C 1
ATOM 1090 O O . GLU A 1 136 ? -4.710 16.444 5.282 1.00 79.88 136 GLU A O 1
ATOM 1095 N N . CYS A 1 137 ? -2.665 15.860 4.598 1.00 89.44 137 CYS A N 1
ATOM 1096 C CA . CYS A 1 137 ? -2.767 14.475 5.053 1.00 89.44 137 CYS A CA 1
ATOM 1097 C C . CYS A 1 137 ? -1.952 14.330 6.327 1.00 89.44 137 CYS A C 1
ATOM 1099 O O . CYS A 1 137 ? -0.723 14.422 6.259 1.00 89.44 137 CYS A O 1
ATOM 1101 N N . GLN A 1 138 ? -2.617 14.135 7.459 1.00 90.62 138 GLN A N 1
ATOM 1102 C CA . GLN A 1 138 ? -1.992 13.887 8.753 1.00 90.62 138 GLN A CA 1
ATOM 1103 C C . GLN A 1 138 ? -2.720 12.751 9.479 1.00 90.62 138 GLN A C 1
ATOM 1105 O O . GLN A 1 138 ? -3.924 12.553 9.300 1.00 90.62 138 GLN A O 1
ATOM 1110 N N . TRP A 1 139 ? -1.972 12.019 10.301 1.00 92.25 139 TRP A N 1
ATOM 1111 C CA . TRP A 1 139 ? -2.526 11.051 11.244 1.00 92.25 139 TRP A CA 1
ATOM 1112 C C . TRP A 1 139 ? -3.432 11.786 12.258 1.00 92.25 139 TRP A C 1
ATOM 1114 O O . TRP A 1 139 ? -3.125 12.936 12.580 1.00 92.25 139 TRP A O 1
ATOM 1124 N N . PRO A 1 140 ? -4.539 11.200 12.760 1.00 91.69 140 PRO A N 1
ATOM 1125 C CA . PRO A 1 140 ? -4.980 9.802 12.630 1.00 91.69 140 PRO A CA 1
ATOM 1126 C C . PRO A 1 140 ? -5.835 9.477 11.404 1.00 91.69 140 PRO A C 1
ATOM 1128 O O . PRO A 1 140 ? -5.924 8.311 11.026 1.00 91.69 140 PRO A O 1
ATOM 1131 N N . GLY A 1 141 ? -6.452 10.485 10.784 1.00 90.50 141 GLY A N 1
ATOM 1132 C CA . GLY A 1 141 ? -7.450 10.292 9.725 1.00 90.50 141 GLY A CA 1
ATOM 1133 C C . GLY A 1 141 ? -6.876 10.104 8.319 1.00 90.50 141 GLY A C 1
ATOM 1134 O O . GLY A 1 141 ? -7.621 9.753 7.402 1.00 90.50 141 GLY A O 1
ATOM 1135 N N . CYS A 1 142 ? -5.574 10.345 8.135 1.00 93.31 142 CYS A N 1
ATOM 1136 C CA . CYS A 1 142 ? -4.874 10.137 6.875 1.00 93.31 142 CYS A CA 1
ATOM 1137 C C . CYS A 1 142 ? -3.508 9.471 7.072 1.00 93.31 142 CYS A C 1
ATOM 1139 O O . CYS A 1 142 ? -2.732 9.874 7.940 1.00 93.31 142 CYS A O 1
ATOM 1141 N N . ALA A 1 143 ? -3.188 8.509 6.210 1.00 95.88 143 ALA A N 1
ATOM 1142 C CA . ALA A 1 143 ? -1.873 7.885 6.120 1.00 95.88 143 ALA A CA 1
ATOM 1143 C C . ALA A 1 143 ? -1.266 8.088 4.729 1.00 95.88 143 ALA A C 1
ATOM 1145 O O . ALA A 1 143 ? -1.974 8.225 3.727 1.00 95.88 143 ALA A O 1
ATOM 1146 N N . ARG A 1 144 ? 0.067 8.109 4.662 1.00 96.19 144 ARG A N 1
ATOM 1147 C CA . ARG A 1 144 ? 0.807 8.187 3.397 1.00 96.19 144 ARG A CA 1
ATOM 1148 C C . ARG A 1 144 ? 1.335 6.808 3.034 1.00 96.19 144 ARG A C 1
ATOM 1150 O O . ARG A 1 144 ? 1.930 6.132 3.868 1.00 96.19 144 ARG A O 1
ATOM 1157 N N . VAL A 1 145 ? 1.137 6.401 1.789 1.00 97.50 145 VAL A N 1
ATOM 1158 C CA . VAL A 1 145 ? 1.660 5.138 1.265 1.00 97.50 145 VAL A CA 1
ATOM 1159 C C . VAL A 1 145 ? 2.735 5.459 0.248 1.00 97.50 145 VAL A C 1
ATOM 1161 O O . VAL A 1 145 ? 2.434 6.031 -0.796 1.00 97.50 145 VAL A O 1
ATOM 1164 N N . TYR A 1 146 ? 3.974 5.126 0.583 1.00 97.19 146 TYR A N 1
ATOM 1165 C CA . TYR A 1 146 ? 5.157 5.352 -0.229 1.00 97.19 146 TYR A CA 1
ATOM 1166 C C . TYR A 1 146 ? 5.442 4.144 -1.117 1.00 97.19 146 TYR A C 1
ATOM 1168 O O . TYR A 1 146 ? 5.381 3.000 -0.671 1.00 97.19 146 TYR A O 1
ATOM 1176 N N . PHE A 1 147 ? 5.803 4.422 -2.361 1.00 96.19 147 PHE A N 1
ATOM 1177 C CA . PHE A 1 147 ? 6.182 3.444 -3.362 1.00 96.19 147 PHE A CA 1
ATOM 1178 C C . PHE A 1 147 ? 7.584 3.763 -3.863 1.00 96.19 147 PHE A C 1
ATOM 1180 O O . PHE A 1 147 ? 7.791 4.794 -4.509 1.00 96.19 147 PHE A O 1
ATOM 1187 N N . SER A 1 148 ? 8.541 2.896 -3.548 1.00 94.88 148 SER A N 1
ATOM 1188 C CA . SER A 1 148 ? 9.896 2.964 -4.091 1.00 94.88 148 SER A CA 1
ATOM 1189 C C . SER A 1 148 ? 9.901 2.379 -5.494 1.00 94.88 148 SER A C 1
ATOM 1191 O O . SER A 1 148 ? 9.490 1.235 -5.697 1.00 94.88 148 SER A O 1
ATOM 1193 N N . PHE A 1 149 ? 10.342 3.179 -6.457 1.00 90.00 149 PHE A N 1
ATOM 1194 C CA . PHE A 1 149 ? 10.324 2.803 -7.860 1.00 90.00 149 PHE A CA 1
ATOM 1195 C C . PHE A 1 149 ? 11.639 2.140 -8.279 1.00 90.00 149 PHE A C 1
ATOM 1197 O O . PHE A 1 149 ? 12.722 2.668 -8.024 1.00 90.00 149 PHE A O 1
ATOM 1204 N N . PHE A 1 150 ? 11.529 1.008 -8.974 1.00 91.88 150 PHE A N 1
ATOM 1205 C CA . PHE A 1 150 ? 12.642 0.322 -9.615 1.00 91.88 150 PHE A CA 1
ATOM 1206 C C . PHE A 1 150 ? 12.418 0.292 -11.126 1.00 91.88 150 PHE A C 1
ATOM 1208 O O . PHE A 1 150 ? 11.443 -0.288 -11.601 1.00 91.88 150 PHE A O 1
ATOM 1215 N N . ASN A 1 151 ? 13.352 0.873 -11.888 1.00 89.81 151 ASN A N 1
ATOM 1216 C CA . ASN A 1 151 ? 13.325 0.899 -13.358 1.00 89.81 151 ASN A CA 1
ATOM 1217 C C . ASN A 1 151 ? 13.743 -0.448 -13.985 1.00 89.81 151 ASN A C 1
ATOM 1219 O O . ASN A 1 151 ? 14.489 -0.509 -14.959 1.00 89.81 151 ASN A O 1
ATOM 1223 N N . THR A 1 152 ? 13.322 -1.543 -13.368 1.00 91.88 152 THR A N 1
ATOM 1224 C CA . THR A 1 152 ? 13.550 -2.914 -13.810 1.00 91.88 152 THR A CA 1
ATOM 1225 C C . THR A 1 152 ? 12.259 -3.691 -13.615 1.00 91.88 152 THR A C 1
ATOM 1227 O O . THR A 1 152 ? 11.426 -3.325 -12.782 1.00 91.88 152 THR A O 1
ATOM 1230 N N . SER A 1 153 ? 12.094 -4.792 -14.340 1.00 93.00 153 SER A N 1
ATOM 1231 C CA . SER A 1 153 ? 11.017 -5.742 -14.065 1.00 93.00 153 SER A CA 1
ATOM 1232 C C . SER A 1 153 ? 11.199 -6.401 -12.691 1.00 93.00 153 SER A C 1
ATOM 1234 O O . SER A 1 153 ? 12.277 -6.338 -12.087 1.00 93.00 153 SER A O 1
ATOM 1236 N N . PHE A 1 154 ? 10.139 -7.042 -12.191 1.00 95.00 154 PHE A N 1
ATOM 1237 C CA . PHE A 1 154 ? 10.208 -7.796 -10.940 1.00 95.00 154 PHE A CA 1
ATOM 1238 C C . PHE A 1 154 ? 11.283 -8.899 -11.037 1.00 95.00 154 PHE A C 1
ATOM 1240 O O . PHE A 1 154 ? 11.330 -9.614 -12.043 1.00 95.00 154 PHE A O 1
ATOM 1247 N N . PRO A 1 155 ? 12.163 -9.047 -10.031 1.00 95.00 155 PRO A N 1
ATOM 1248 C CA . PRO A 1 155 ? 13.258 -10.009 -10.082 1.00 95.00 155 PRO A CA 1
ATOM 1249 C C . PRO A 1 155 ? 12.753 -11.457 -10.079 1.00 95.00 155 PRO A C 1
ATOM 1251 O O . PRO A 1 155 ? 11.688 -11.772 -9.552 1.00 95.00 155 PRO A O 1
ATOM 1254 N N . ALA A 1 156 ? 13.553 -12.377 -10.619 1.00 94.06 156 ALA A N 1
ATOM 1255 C CA . ALA A 1 156 ? 13.230 -13.799 -10.570 1.00 94.06 156 ALA A CA 1
ATOM 1256 C C . ALA A 1 156 ? 13.121 -14.289 -9.114 1.00 94.06 156 ALA A C 1
ATOM 1258 O O . ALA A 1 156 ? 13.963 -13.954 -8.277 1.00 94.06 156 ALA A O 1
ATOM 1259 N N . CYS A 1 157 ? 12.146 -15.155 -8.825 1.00 91.88 157 CYS A N 1
ATOM 1260 C CA . CYS A 1 157 ? 11.888 -15.655 -7.469 1.00 91.88 157 CYS A CA 1
ATOM 1261 C C . CYS A 1 157 ? 13.113 -16.316 -6.810 1.00 91.88 157 CYS A C 1
ATOM 1263 O O . CYS A 1 157 ? 13.305 -16.186 -5.607 1.00 91.88 157 CYS A O 1
ATOM 1265 N N . SER A 1 158 ? 13.963 -16.991 -7.590 1.00 89.31 158 SER A N 1
ATOM 1266 C CA . SER A 1 158 ? 15.198 -17.633 -7.115 1.00 89.31 158 SER A CA 1
ATOM 1267 C C . SER A 1 158 ? 16.321 -16.650 -6.765 1.00 89.31 158 SER A C 1
ATOM 1269 O O . SER A 1 158 ? 17.263 -17.029 -6.075 1.00 89.31 158 SER A O 1
ATOM 1271 N N . SER A 1 159 ? 16.242 -15.404 -7.242 1.00 92.19 159 SER A N 1
ATOM 1272 C CA . SER A 1 159 ? 17.231 -14.354 -6.960 1.00 92.19 159 SER A CA 1
ATOM 1273 C C . SER A 1 159 ? 16.927 -13.568 -5.683 1.00 92.19 159 SER A C 1
ATOM 1275 O O . SER A 1 159 ? 17.814 -12.906 -5.144 1.00 92.19 159 SER A O 1
ATOM 1277 N N . LEU A 1 160 ? 15.689 -13.661 -5.186 1.00 88.06 160 LEU A N 1
ATOM 1278 C CA . LEU A 1 160 ? 15.248 -12.975 -3.980 1.00 88.06 160 LEU A CA 1
ATOM 1279 C C . LEU A 1 160 ? 15.829 -13.647 -2.742 1.00 88.06 160 LEU A C 1
ATOM 1281 O O . LEU A 1 160 ? 15.692 -14.855 -2.530 1.00 88.06 160 LEU A O 1
ATOM 1285 N N . LYS A 1 161 ? 16.446 -12.845 -1.876 1.00 86.94 161 LYS A N 1
ATOM 1286 C CA . LYS A 1 161 ? 16.942 -13.348 -0.599 1.00 86.94 161 LYS A CA 1
ATOM 1287 C C . LYS A 1 161 ? 15.768 -13.587 0.347 1.00 86.94 161 LYS A C 1
ATOM 1289 O O . LYS A 1 161 ? 14.816 -12.808 0.360 1.00 86.94 161 LYS A O 1
ATOM 1294 N N . PRO A 1 162 ? 15.874 -14.560 1.263 1.00 81.56 162 PRO A N 1
ATOM 1295 C CA . PRO A 1 162 ? 14.860 -14.791 2.285 1.00 81.56 162 PRO A CA 1
ATOM 1296 C C . PRO A 1 162 ? 14.410 -13.544 3.060 1.00 81.56 162 PRO A C 1
ATOM 1298 O O . PRO A 1 162 ? 13.224 -13.360 3.308 1.00 81.56 162 PRO A O 1
ATOM 1301 N N . ARG A 1 163 ? 15.330 -12.625 3.377 1.00 83.75 163 ARG A N 1
ATOM 1302 C CA . ARG A 1 163 ? 14.993 -11.348 4.027 1.00 83.75 163 ARG A CA 1
ATOM 1303 C C . ARG A 1 163 ? 14.026 -10.493 3.197 1.00 83.75 163 ARG A C 1
ATOM 1305 O O . ARG A 1 163 ? 13.132 -9.887 3.777 1.00 83.75 163 ARG A O 1
ATOM 1312 N N . GLU A 1 164 ? 14.202 -10.472 1.880 1.00 84.88 164 GLU A N 1
ATOM 1313 C CA . GLU A 1 164 ? 13.402 -9.700 0.917 1.00 84.88 164 GLU A CA 1
ATOM 1314 C C . GLU A 1 164 ? 12.054 -10.369 0.618 1.00 84.88 164 GLU A C 1
ATOM 1316 O O . GLU A 1 164 ? 11.108 -9.691 0.235 1.00 84.88 164 GLU A O 1
ATOM 1321 N N . LEU A 1 165 ? 11.953 -11.685 0.833 1.00 84.50 165 LEU A N 1
ATOM 1322 C CA . LEU A 1 165 ? 10.697 -12.440 0.749 1.00 84.50 165 LEU A CA 1
ATOM 1323 C C . LEU A 1 165 ? 9.819 -12.256 1.995 1.00 84.50 165 LEU A C 1
ATOM 1325 O O . LEU A 1 165 ? 8.605 -12.438 1.936 1.00 84.50 165 LEU A O 1
ATOM 1329 N N . CYS A 1 166 ? 10.437 -11.926 3.128 1.00 82.25 166 CYS A N 1
ATOM 1330 C CA . CYS A 1 166 ? 9.779 -11.927 4.427 1.00 82.25 166 CYS A CA 1
ATOM 1331 C C . CYS A 1 166 ? 9.321 -10.543 4.890 1.00 82.25 166 CYS A C 1
ATOM 1333 O O . CYS A 1 166 ? 8.212 -10.429 5.411 1.00 82.25 166 CYS A O 1
ATOM 1335 N N . PHE A 1 167 ? 10.174 -9.521 4.763 1.00 82.12 167 PHE A N 1
ATOM 1336 C CA . PHE A 1 167 ? 9.960 -8.207 5.374 1.00 82.12 167 PHE A CA 1
ATOM 1337 C C . PHE A 1 167 ? 10.290 -7.060 4.420 1.00 82.12 167 PHE A C 1
ATOM 1339 O O . PHE A 1 167 ? 11.233 -7.179 3.634 1.00 82.12 167 PHE A O 1
ATOM 1346 N N . PRO A 1 168 ? 9.583 -5.920 4.533 1.00 83.50 168 PRO A N 1
ATOM 1347 C CA . PRO A 1 168 ? 9.964 -4.712 3.816 1.00 83.50 168 PRO A CA 1
ATOM 1348 C C . PRO A 1 168 ? 11.315 -4.181 4.319 1.00 83.50 168 PRO A C 1
ATOM 1350 O O . PRO A 1 168 ? 11.763 -4.495 5.426 1.00 83.50 168 PRO A O 1
ATOM 1353 N N . GLU A 1 169 ? 11.961 -3.337 3.514 1.00 81.81 169 GLU A N 1
ATOM 1354 C CA . GLU A 1 169 ? 13.227 -2.691 3.892 1.00 81.81 169 GLU A CA 1
ATOM 1355 C C . GLU A 1 169 ? 13.055 -1.782 5.113 1.00 81.81 169 GLU A C 1
ATOM 1357 O O . GLU A 1 169 ? 13.822 -1.865 6.076 1.00 81.81 169 GLU A O 1
ATOM 1362 N N . THR A 1 170 ? 12.016 -0.945 5.089 1.00 80.00 170 THR A N 1
ATOM 1363 C CA . THR A 1 170 ? 11.650 -0.075 6.204 1.00 80.00 170 THR A CA 1
ATOM 1364 C C . THR A 1 170 ? 10.829 -0.856 7.218 1.00 80.00 170 THR A C 1
ATOM 1366 O O . THR A 1 170 ? 9.720 -1.312 6.928 1.00 80.00 170 THR A O 1
ATOM 1369 N N . ARG A 1 171 ? 11.356 -0.981 8.438 1.00 82.00 171 ARG A N 1
ATOM 1370 C CA . ARG A 1 171 ? 10.636 -1.630 9.538 1.00 82.00 171 ARG A CA 1
ATOM 1371 C C . ARG A 1 171 ? 9.381 -0.825 9.898 1.00 82.00 171 ARG A C 1
ATOM 1373 O O . ARG A 1 171 ? 9.466 0.400 9.987 1.00 82.00 171 ARG A O 1
ATOM 1380 N N . PRO A 1 172 ? 8.228 -1.481 10.109 1.00 83.12 172 PRO A N 1
ATOM 1381 C CA . PRO A 1 172 ? 7.032 -0.793 10.566 1.00 83.12 172 PRO A CA 1
ATOM 1382 C C . PRO A 1 172 ? 7.165 -0.412 12.045 1.00 83.12 172 PRO A C 1
ATOM 1384 O O . PRO A 1 172 ? 7.657 -1.208 12.843 1.00 83.12 172 PRO A O 1
ATOM 1387 N N . SER A 1 173 ? 6.681 0.775 12.398 1.00 82.12 173 SER A N 1
ATOM 1388 C CA . SER A 1 173 ? 6.347 1.180 13.766 1.00 82.12 173 SER A CA 1
ATOM 1389 C C . SER A 1 173 ? 4.839 1.398 13.848 1.00 82.12 173 SER A C 1
ATOM 1391 O O . SER A 1 173 ? 4.226 1.829 12.868 1.00 82.12 173 SER A O 1
ATOM 1393 N N . PHE A 1 174 ? 4.234 1.063 14.987 1.00 88.25 174 PHE A N 1
ATOM 1394 C CA . PHE A 1 174 ? 2.780 1.088 15.161 1.00 88.25 174 PHE A CA 1
ATOM 1395 C C . PHE A 1 174 ? 2.365 2.090 16.233 1.00 88.25 174 PHE A C 1
ATOM 1397 O O . PHE A 1 174 ? 3.077 2.270 17.219 1.00 88.25 174 PHE A O 1
ATOM 1404 N N . ARG A 1 175 ? 1.191 2.694 16.034 1.00 89.81 175 ARG A N 1
ATOM 1405 C CA . ARG A 1 175 ? 0.521 3.599 16.971 1.00 89.81 175 ARG A CA 1
ATOM 1406 C C . ARG A 1 175 ? -0.784 2.955 17.421 1.00 89.81 175 ARG A C 1
ATOM 1408 O O . ARG A 1 175 ? -1.622 2.616 16.582 1.00 89.81 175 ARG A O 1
ATOM 1415 N N . ILE A 1 176 ? -0.947 2.758 18.725 1.00 90.75 176 ILE A N 1
ATOM 1416 C CA . ILE A 1 176 ? -2.146 2.165 19.327 1.00 90.75 176 ILE A CA 1
ATOM 1417 C C . ILE A 1 176 ? -2.539 3.032 20.520 1.00 90.75 176 ILE A C 1
ATOM 1419 O O . ILE A 1 176 ? -1.727 3.220 21.420 1.00 90.75 176 ILE A O 1
ATOM 1423 N N . ARG A 1 177 ? -3.777 3.538 20.513 1.00 86.50 177 ARG A N 1
ATOM 1424 C CA . ARG A 1 177 ? -4.333 4.329 21.613 1.00 86.50 177 ARG A CA 1
ATOM 1425 C C . ARG A 1 177 ? -4.676 3.426 22.790 1.00 86.50 177 ARG A C 1
ATOM 1427 O O . ARG A 1 177 ? -5.265 2.358 22.607 1.00 86.50 177 ARG A O 1
ATOM 1434 N N . GLU A 1 178 ? -4.351 3.872 23.996 1.00 83.88 178 GLU A N 1
ATOM 1435 C CA . GLU A 1 178 ? -4.777 3.191 25.216 1.00 83.88 178 GLU A CA 1
ATOM 1436 C C . GLU A 1 178 ? -6.304 3.223 25.397 1.00 83.88 178 GLU A C 1
ATOM 1438 O O . GLU A 1 178 ? -7.000 4.104 24.889 1.00 83.88 178 GLU A O 1
ATOM 1443 N N . ASN A 1 179 ? -6.837 2.260 26.154 1.00 86.88 179 ASN A N 1
ATOM 1444 C CA . ASN A 1 179 ? -8.252 2.208 26.544 1.00 86.88 179 ASN A CA 1
ATOM 1445 C C . ASN A 1 179 ? -9.249 2.164 25.364 1.00 86.88 179 ASN A C 1
ATOM 1447 O O . ASN A 1 179 ? -10.403 2.575 25.505 1.00 86.88 179 ASN A O 1
ATOM 1451 N N . ARG A 1 180 ? -8.824 1.649 24.200 1.00 88.19 180 ARG A N 1
ATOM 1452 C CA . ARG A 1 180 ? -9.664 1.466 23.004 1.00 88.19 180 ARG A CA 1
ATOM 1453 C C . ARG A 1 180 ? -9.945 -0.007 22.697 1.00 88.19 180 ARG A C 1
ATOM 1455 O O . ARG A 1 180 ? -9.171 -0.875 23.108 1.00 88.19 180 ARG A O 1
ATOM 1462 N N . PRO A 1 181 ? -11.040 -0.315 21.973 1.00 89.62 181 PRO A N 1
ATOM 1463 C CA . PRO A 1 181 ? -11.305 -1.672 21.510 1.00 89.62 181 PRO A CA 1
ATOM 1464 C C . PRO A 1 181 ? -10.124 -2.243 20.701 1.00 89.62 181 PRO A C 1
ATOM 1466 O O . PRO A 1 181 ? -9.639 -1.582 19.779 1.00 89.62 181 PRO A O 1
ATOM 1469 N N . PRO A 1 182 ? -9.666 -3.477 20.986 1.00 90.38 182 PRO A N 1
ATOM 1470 C CA . PRO A 1 182 ? -8.598 -4.096 20.211 1.00 90.38 182 PRO A CA 1
ATOM 1471 C C . PRO A 1 182 ? -9.068 -4.439 18.788 1.00 90.38 182 PRO A C 1
ATOM 1473 O O . PRO A 1 182 ? -10.259 -4.621 18.521 1.00 90.38 182 PRO A O 1
ATOM 1476 N N . GLY A 1 183 ? -8.114 -4.584 17.868 1.00 90.75 183 GLY A N 1
ATOM 1477 C CA . GLY A 1 183 ? -8.387 -4.959 16.482 1.00 90.75 183 GLY A CA 1
ATOM 1478 C C . GLY A 1 183 ? -7.131 -5.357 15.710 1.00 90.75 183 GLY A C 1
ATOM 1479 O O . GLY A 1 183 ? -6.011 -5.243 16.210 1.00 90.75 183 GLY A O 1
ATOM 1480 N N . THR A 1 184 ? -7.316 -5.830 14.477 1.00 93.50 184 THR A N 1
ATOM 1481 C CA . THR A 1 184 ? -6.206 -6.176 13.578 1.00 93.50 184 THR A CA 1
ATOM 1482 C C . THR A 1 184 ? -5.512 -4.905 13.088 1.00 93.50 184 THR A C 1
ATOM 1484 O O . THR A 1 184 ? -6.146 -4.039 12.490 1.00 93.50 184 THR A O 1
ATOM 1487 N N . PHE A 1 185 ? -4.200 -4.802 13.309 1.00 92.69 185 PHE A N 1
ATOM 1488 C CA . PHE A 1 185 ? -3.416 -3.596 13.004 1.00 92.69 185 PHE A CA 1
ATOM 1489 C C . PHE A 1 185 ? -2.252 -3.828 12.027 1.00 92.69 185 PHE A C 1
ATOM 1491 O O . PHE A 1 185 ? -1.591 -2.863 11.625 1.00 92.69 185 PHE A O 1
ATOM 1498 N N . HIS A 1 186 ? -1.982 -5.084 11.650 1.00 92.62 186 HIS A N 1
ATOM 1499 C CA . HIS A 1 186 ? -0.884 -5.452 10.762 1.00 92.62 186 HIS A CA 1
ATOM 1500 C C . HIS A 1 186 ? -1.115 -6.798 10.059 1.00 92.62 186 HIS A C 1
ATOM 1502 O O . HIS A 1 186 ? -1.786 -7.685 10.585 1.00 92.62 186 HIS A O 1
ATOM 1508 N N . GLN A 1 187 ? -0.489 -6.956 8.892 1.00 91.75 187 GLN A N 1
ATOM 1509 C CA . GLN A 1 187 ? -0.454 -8.177 8.098 1.00 91.75 187 GLN A CA 1
ATOM 1510 C C . GLN A 1 187 ? 0.985 -8.380 7.591 1.00 91.75 187 GLN A C 1
ATOM 1512 O O . GLN A 1 187 ? 1.646 -7.414 7.214 1.00 91.75 187 GLN A O 1
ATOM 1517 N N . PHE A 1 188 ? 1.473 -9.626 7.635 1.00 88.81 188 PHE A N 1
ATOM 1518 C CA . PHE A 1 188 ? 2.892 -9.933 7.413 1.00 88.81 188 PHE A CA 1
ATOM 1519 C C . PHE A 1 188 ? 3.288 -10.266 5.974 1.00 88.81 188 PHE A C 1
ATOM 1521 O O . PHE A 1 188 ? 4.450 -10.084 5.620 1.00 88.81 188 PHE A O 1
ATOM 1528 N N . ARG A 1 189 ? 2.383 -10.822 5.160 1.00 89.69 189 ARG A N 1
ATOM 1529 C CA . ARG A 1 189 ? 2.768 -11.319 3.832 1.00 89.69 189 ARG A CA 1
ATOM 1530 C C . ARG A 1 189 ? 2.963 -10.150 2.877 1.00 89.69 189 ARG A C 1
ATOM 1532 O O . ARG A 1 189 ? 2.041 -9.371 2.662 1.00 89.69 189 ARG A O 1
ATOM 1539 N N . LEU A 1 190 ? 4.120 -10.107 2.229 1.00 93.44 190 LEU A N 1
ATOM 1540 C CA . LEU A 1 190 ? 4.367 -9.215 1.101 1.00 93.44 190 LEU A CA 1
ATOM 1541 C C . LEU A 1 190 ? 3.528 -9.688 -0.095 1.00 93.44 190 LEU A C 1
ATOM 1543 O O . LEU A 1 190 ? 3.841 -10.708 -0.713 1.00 93.44 190 LEU A O 1
ATOM 1547 N N . LEU A 1 191 ? 2.430 -8.989 -0.391 1.00 96.25 191 LEU A N 1
ATOM 1548 C CA . LEU A 1 191 ? 1.432 -9.467 -1.354 1.00 96.25 191 LEU A CA 1
ATOM 1549 C C . LEU A 1 191 ? 1.982 -9.607 -2.785 1.00 96.25 191 LEU A C 1
ATOM 1551 O O . LEU A 1 191 ? 1.698 -10.643 -3.389 1.00 96.25 191 LEU A O 1
ATOM 1555 N N . PRO A 1 192 ? 2.823 -8.689 -3.317 1.00 95.88 192 PRO A N 1
ATOM 1556 C CA . PRO A 1 192 ? 3.418 -8.861 -4.640 1.00 95.88 192 PRO A CA 1
ATOM 1557 C C . PRO A 1 192 ? 4.310 -10.102 -4.715 1.00 95.88 192 PRO A C 1
ATOM 1559 O O . PRO A 1 192 ? 4.276 -10.828 -5.704 1.00 95.88 192 PRO A O 1
ATOM 1562 N N . VAL A 1 193 ? 5.069 -10.389 -3.650 1.00 93.38 193 VAL A N 1
ATOM 1563 C CA . VAL A 1 193 ? 5.920 -11.585 -3.568 1.00 93.38 193 VAL A CA 1
ATOM 1564 C C . VAL A 1 193 ? 5.063 -12.846 -3.544 1.00 93.38 193 VAL A C 1
ATOM 1566 O O . VAL A 1 193 ? 5.335 -13.776 -4.295 1.00 93.38 193 VAL A O 1
ATOM 1569 N N . GLN A 1 194 ? 4.008 -12.881 -2.727 1.00 93.38 194 GLN A N 1
ATOM 1570 C CA . GLN A 1 194 ? 3.096 -14.027 -2.679 1.00 93.38 194 GLN A CA 1
ATOM 1571 C C . GLN A 1 194 ? 2.403 -14.254 -4.034 1.00 93.38 194 GLN A C 1
ATOM 1573 O O . GLN A 1 194 ? 2.209 -15.397 -4.441 1.00 93.38 194 GLN A O 1
ATOM 1578 N N . PHE A 1 195 ? 2.028 -13.174 -4.721 1.00 95.38 195 PHE A N 1
ATOM 1579 C CA . PHE A 1 195 ? 1.344 -13.223 -6.009 1.00 95.38 195 PHE A CA 1
ATOM 1580 C C . PHE A 1 195 ? 2.260 -13.701 -7.144 1.00 95.38 195 PHE A C 1
ATOM 1582 O O . PHE A 1 195 ? 1.853 -14.535 -7.948 1.00 95.38 195 PHE A O 1
ATOM 1589 N N . LEU A 1 196 ? 3.503 -13.211 -7.195 1.00 95.06 196 LEU A N 1
ATOM 1590 C CA . LEU A 1 196 ? 4.457 -13.514 -8.270 1.00 95.06 196 LEU A CA 1
ATOM 1591 C C . LEU A 1 196 ? 5.296 -14.772 -8.001 1.00 95.06 196 LEU A C 1
ATOM 1593 O O . LEU A 1 196 ? 5.753 -15.419 -8.941 1.00 95.06 196 LEU A O 1
ATOM 1597 N N . CYS A 1 197 ? 5.470 -15.156 -6.735 1.00 94.25 197 CYS A N 1
ATOM 1598 C CA . CYS A 1 197 ? 6.230 -16.330 -6.305 1.00 94.25 197 CYS A CA 1
ATOM 1599 C C . CYS A 1 197 ? 5.382 -17.283 -5.434 1.00 94.25 197 CYS A C 1
ATOM 1601 O O . CYS A 1 197 ? 5.777 -17.601 -4.308 1.00 94.25 197 CYS A O 1
ATOM 1603 N N . PRO A 1 198 ? 4.240 -17.798 -5.935 1.00 93.44 198 PRO A N 1
ATOM 1604 C CA . PRO A 1 198 ? 3.278 -18.564 -5.132 1.00 93.44 198 PRO A CA 1
ATOM 1605 C C . PRO A 1 198 ? 3.818 -19.911 -4.627 1.00 93.44 198 PRO A C 1
ATOM 1607 O O . PRO A 1 198 ? 3.316 -20.453 -3.646 1.00 93.44 198 PRO A O 1
ATOM 1610 N N . ASN A 1 199 ? 4.860 -20.445 -5.270 1.00 92.00 199 ASN A N 1
ATOM 1611 C CA . ASN A 1 199 ? 5.482 -21.722 -4.903 1.00 92.00 199 ASN A CA 1
ATOM 1612 C C . ASN A 1 199 ? 6.408 -21.622 -3.678 1.00 92.00 199 ASN A C 1
ATOM 1614 O O . ASN A 1 199 ? 6.943 -22.635 -3.229 1.00 92.00 199 ASN A O 1
ATOM 1618 N N . ILE A 1 200 ? 6.632 -20.416 -3.150 1.00 85.44 200 ILE A N 1
ATOM 1619 C CA . ILE A 1 200 ? 7.428 -20.200 -1.945 1.00 85.44 200 ILE A CA 1
ATOM 1620 C C . ILE A 1 200 ? 6.485 -20.165 -0.741 1.00 85.44 200 ILE A C 1
ATOM 1622 O O . ILE A 1 200 ? 5.750 -19.199 -0.534 1.00 85.44 200 ILE A O 1
ATOM 1626 N N . SER A 1 201 ? 6.523 -21.203 0.096 1.00 85.19 201 SER A N 1
ATOM 1627 C CA . SER A 1 201 ? 5.777 -21.205 1.357 1.00 85.19 201 SER A CA 1
ATOM 1628 C C . SER A 1 201 ? 6.505 -20.414 2.441 1.00 85.19 201 SER A C 1
ATOM 1630 O O . SER A 1 201 ? 7.586 -20.799 2.897 1.00 85.19 201 SER A O 1
ATOM 1632 N N . VAL A 1 202 ? 5.867 -19.322 2.869 1.00 83.44 202 VAL A N 1
ATOM 1633 C CA . VAL A 1 202 ? 6.347 -18.408 3.911 1.00 83.44 202 VAL A CA 1
ATOM 1634 C C . VAL A 1 202 ? 5.434 -18.492 5.134 1.00 83.44 202 VAL A C 1
ATOM 1636 O O . VAL A 1 202 ? 4.224 -18.279 5.030 1.00 83.44 202 VAL A O 1
ATOM 1639 N N . ALA A 1 203 ? 6.012 -18.773 6.301 1.00 82.94 203 ALA A N 1
ATOM 1640 C CA . ALA A 1 203 ? 5.303 -18.797 7.578 1.00 82.94 203 ALA A CA 1
ATOM 1641 C C . ALA A 1 203 ? 5.887 -17.767 8.552 1.00 82.94 203 ALA A C 1
ATOM 1643 O O . ALA A 1 203 ? 7.104 -17.582 8.616 1.00 82.94 203 ALA A O 1
ATOM 1644 N N . TYR A 1 204 ? 5.014 -17.133 9.336 1.00 80.81 204 TYR A N 1
ATOM 1645 C CA . TYR A 1 204 ? 5.377 -16.095 10.299 1.00 80.81 204 TYR A CA 1
ATOM 1646 C C . TYR A 1 204 ? 4.989 -16.506 11.715 1.00 80.81 204 TYR A C 1
ATOM 1648 O O . TYR A 1 204 ? 3.936 -17.108 11.925 1.00 80.81 204 TYR A O 1
ATOM 1656 N N . ARG A 1 205 ? 5.825 -16.150 12.692 1.00 79.75 205 ARG A N 1
ATOM 1657 C CA . ARG A 1 205 ? 5.538 -16.348 14.117 1.00 79.75 205 ARG A CA 1
ATOM 1658 C C . ARG A 1 205 ? 6.044 -15.165 14.936 1.00 79.75 205 ARG A C 1
ATOM 1660 O O . ARG A 1 205 ? 7.177 -14.723 14.744 1.00 79.75 205 ARG A O 1
ATOM 1667 N N . LEU A 1 206 ? 5.211 -14.699 15.862 1.00 77.75 206 LEU A N 1
ATOM 1668 C CA . LEU A 1 206 ? 5.600 -13.759 16.911 1.00 77.75 206 LEU A CA 1
ATOM 1669 C C . LEU A 1 206 ? 6.342 -14.523 18.010 1.00 77.75 206 LEU A C 1
ATOM 1671 O O . LEU A 1 206 ? 5.879 -15.572 18.458 1.00 77.75 206 LEU A O 1
ATOM 1675 N N . LEU A 1 207 ? 7.496 -14.013 18.420 1.00 75.81 207 LEU A N 1
ATOM 1676 C CA . LEU A 1 207 ? 8.185 -14.451 19.624 1.00 75.81 207 LEU A CA 1
ATOM 1677 C C . LEU A 1 207 ? 8.009 -13.373 20.689 1.00 75.81 207 LEU A C 1
ATOM 1679 O O . LEU A 1 207 ? 8.354 -12.215 20.450 1.00 75.81 207 LEU A O 1
ATOM 1683 N N . GLU A 1 208 ? 7.474 -13.763 21.840 1.00 61.06 208 GLU A N 1
ATOM 1684 C CA . GLU A 1 208 ? 7.422 -12.896 23.013 1.00 61.06 208 GLU A CA 1
ATOM 1685 C C . GLU A 1 208 ? 8.843 -12.700 23.547 1.00 61.06 208 GLU A C 1
ATOM 1687 O O . GLU A 1 208 ? 9.541 -13.684 23.807 1.00 61.06 208 GLU A O 1
ATOM 1692 N N . ASP A 1 209 ? 9.261 -11.446 23.721 1.00 49.50 209 ASP A N 1
ATOM 1693 C CA . ASP A 1 209 ? 10.372 -11.125 24.609 1.00 49.50 209 ASP A CA 1
ATOM 1694 C C . ASP A 1 209 ? 9.828 -10.519 25.905 1.00 49.50 209 ASP A C 1
ATOM 1696 O O . ASP A 1 209 ? 8.816 -9.813 25.927 1.00 49.50 209 ASP A O 1
ATOM 1700 N N . ARG A 1 210 ? 10.480 -10.839 27.020 1.00 37.09 210 ARG A N 1
ATOM 1701 C CA . ARG A 1 210 ? 9.993 -10.565 28.380 1.00 37.09 210 ARG A CA 1
ATOM 1702 C C . ARG A 1 210 ? 10.307 -9.143 28.859 1.00 37.09 210 ARG A C 1
ATOM 1704 O O . ARG A 1 210 ? 10.297 -8.901 30.064 1.00 37.09 210 ARG A O 1
ATOM 1711 N N . GLU A 1 211 ? 10.561 -8.205 27.949 1.00 39.16 211 GLU A N 1
ATOM 1712 C CA . GLU A 1 211 ? 10.788 -6.796 28.271 1.00 39.16 211 GLU A CA 1
ATOM 1713 C C . GLU A 1 211 ? 9.636 -5.921 27.763 1.00 39.16 211 GLU A C 1
ATOM 1715 O O . GLU A 1 211 ? 9.496 -5.582 26.590 1.00 39.16 211 GLU A O 1
ATOM 1720 N N . SER A 1 212 ? 8.764 -5.569 28.706 1.00 39.09 212 SER A N 1
ATOM 1721 C CA . SER A 1 212 ? 7.693 -4.594 28.545 1.00 39.09 212 SER A CA 1
ATOM 1722 C C . SER A 1 212 ? 8.264 -3.174 28.474 1.00 39.09 212 SER A C 1
ATOM 1724 O O . SER A 1 212 ? 8.720 -2.651 29.494 1.00 39.09 212 SER A O 1
ATOM 1726 N N . LEU A 1 213 ? 8.189 -2.520 27.314 1.00 41.03 213 LEU A N 1
ATOM 1727 C CA . LEU A 1 213 ? 8.542 -1.098 27.184 1.00 41.03 213 LEU A CA 1
ATOM 1728 C C . LEU A 1 213 ? 7.419 -0.165 27.674 1.00 41.03 213 LEU A C 1
ATOM 1730 O O . LEU A 1 213 ? 7.698 0.920 28.171 1.00 41.03 213 LEU A O 1
ATOM 1734 N N . CYS A 1 214 ? 6.158 -0.608 27.659 1.00 39.31 214 CYS A N 1
ATOM 1735 C CA . CYS A 1 214 ? 5.016 0.206 28.098 1.00 39.31 214 CYS A CA 1
ATOM 1736 C C . CYS A 1 214 ? 4.680 0.004 29.600 1.00 39.31 214 CYS A C 1
ATOM 1738 O O . CYS A 1 214 ? 3.525 -0.180 29.966 1.00 39.31 214 CYS A O 1
ATOM 1740 N N . GLY A 1 215 ? 5.691 -0.049 30.485 1.00 34.03 215 GLY A N 1
ATOM 1741 C CA . GLY A 1 215 ? 5.487 -0.478 31.883 1.00 34.03 215 GLY A CA 1
ATOM 1742 C C . GLY A 1 215 ? 6.446 0.046 32.957 1.00 34.03 215 GLY A C 1
ATOM 1743 O O . GLY A 1 215 ? 6.486 -0.537 34.038 1.00 34.03 215 GLY A O 1
ATOM 1744 N N . LYS A 1 216 ? 7.221 1.112 32.721 1.00 31.55 216 LYS A N 1
ATOM 1745 C CA . LYS A 1 216 ? 8.061 1.716 33.778 1.00 31.55 216 LYS A CA 1
ATOM 1746 C C . LYS A 1 216 ? 7.993 3.245 33.783 1.00 31.55 216 LYS A C 1
ATOM 1748 O O . LYS A 1 216 ? 8.970 3.920 33.487 1.00 31.55 216 LYS A O 1
ATOM 1753 N N . LEU A 1 217 ? 6.844 3.782 34.185 1.00 27.89 217 LEU A N 1
ATOM 1754 C CA . LEU A 1 217 ? 6.782 5.082 34.857 1.00 27.89 217 LEU A CA 1
ATOM 1755 C C . LEU A 1 217 ? 6.518 4.809 36.348 1.00 27.89 217 LEU A C 1
ATOM 1757 O O . LEU A 1 217 ? 5.599 4.045 36.657 1.00 27.89 217 LEU A O 1
ATOM 1761 N N . PRO A 1 218 ? 7.321 5.350 37.283 1.00 27.91 218 PRO A N 1
ATOM 1762 C CA . PRO A 1 218 ? 7.119 5.097 38.703 1.00 27.91 218 PRO A CA 1
ATOM 1763 C C . PRO A 1 218 ? 5.816 5.768 39.162 1.00 27.91 218 PRO A C 1
ATOM 1765 O O . PRO A 1 218 ? 5.713 6.990 39.137 1.00 27.91 218 PRO A O 1
ATOM 1768 N N . GLY A 1 219 ? 4.826 4.967 39.575 1.00 30.48 219 GLY A N 1
ATOM 1769 C CA . GLY A 1 219 ? 3.637 5.451 40.293 1.00 30.48 219 GLY A CA 1
ATOM 1770 C C . GLY A 1 219 ? 2.261 5.066 39.739 1.00 30.48 219 GLY A C 1
ATOM 1771 O O . GLY A 1 219 ? 1.270 5.402 40.377 1.00 30.48 219 GLY A O 1
ATOM 1772 N N . ILE A 1 220 ? 2.156 4.353 38.610 1.00 29.75 220 ILE A N 1
ATOM 1773 C CA . ILE A 1 220 ? 0.853 3.944 38.048 1.00 29.75 220 ILE A CA 1
ATOM 1774 C C . ILE A 1 220 ? 0.787 2.417 37.953 1.00 29.75 220 ILE A C 1
ATOM 1776 O O . ILE A 1 220 ? 1.542 1.785 37.215 1.00 29.75 220 ILE A O 1
ATOM 1780 N N . GLN A 1 221 ? -0.118 1.815 38.726 1.00 25.38 221 GLN A N 1
ATOM 1781 C CA . GLN A 1 221 ? -0.406 0.385 38.678 1.00 25.38 221 GLN A CA 1
ATOM 1782 C C . GLN A 1 221 ? -1.356 0.103 37.506 1.00 25.38 221 GLN A C 1
ATOM 1784 O O . GLN A 1 221 ? -2.570 0.250 37.621 1.00 25.38 221 GLN A O 1
ATOM 1789 N N . TRP A 1 222 ? -0.803 -0.301 36.363 1.00 30.39 222 TRP A N 1
ATOM 1790 C CA . TRP A 1 222 ? -1.586 -0.740 35.207 1.00 30.39 222 TRP A CA 1
ATOM 1791 C C . TRP A 1 222 ? -2.274 -2.079 35.515 1.00 30.39 222 TRP A C 1
ATOM 1793 O O . TRP A 1 222 ? -1.616 -3.071 35.823 1.00 30.39 222 TRP A O 1
ATOM 1803 N N . HIS A 1 223 ? -3.607 -2.124 35.437 1.00 30.72 223 HIS A N 1
ATOM 1804 C CA . HIS A 1 223 ? -4.395 -3.361 35.572 1.00 30.72 223 HIS A CA 1
ATOM 1805 C C . HIS A 1 223 ? -4.615 -4.105 34.245 1.00 30.72 223 HIS A C 1
ATOM 1807 O O . HIS A 1 223 ? -5.344 -5.094 34.205 1.00 30.72 223 HIS A O 1
ATOM 1813 N N . GLN A 1 224 ? -3.958 -3.690 33.158 1.00 33.69 224 GLN A N 1
ATOM 1814 C CA . GLN A 1 224 ? -3.997 -4.391 31.875 1.00 33.69 224 GLN A CA 1
ATOM 1815 C C . GLN A 1 224 ? -2.595 -4.459 31.256 1.00 33.69 224 GLN A C 1
ATOM 1817 O O . GLN A 1 224 ? -1.772 -3.567 31.443 1.00 33.69 224 GLN A O 1
ATOM 1822 N N . ARG A 1 225 ? -2.301 -5.603 30.626 1.00 30.88 225 ARG A N 1
ATOM 1823 C CA . ARG A 1 225 ? -0.950 -6.082 30.287 1.00 30.88 225 ARG A CA 1
ATOM 1824 C C . ARG A 1 225 ? -0.186 -5.092 29.388 1.00 30.88 225 ARG A C 1
ATOM 1826 O O . ARG A 1 225 ? -0.783 -4.574 28.448 1.00 30.88 225 ARG A O 1
ATOM 1833 N N . PRO A 1 226 ? 1.127 -4.889 29.610 1.00 33.03 226 PRO A N 1
ATOM 1834 C CA . PRO A 1 226 ? 1.940 -4.034 28.751 1.00 33.03 226 PRO A CA 1
ATOM 1835 C C . PRO A 1 226 ? 2.034 -4.609 27.332 1.00 33.03 226 PRO A C 1
ATOM 1837 O O . PRO A 1 226 ? 2.158 -5.824 27.157 1.00 33.03 226 PRO A O 1
ATOM 1840 N N . VAL A 1 227 ? 2.015 -3.735 26.322 1.00 38.88 227 VAL A N 1
ATOM 1841 C CA . VAL A 1 227 ? 2.296 -4.106 24.927 1.00 38.88 227 VAL A CA 1
ATOM 1842 C C . VAL A 1 227 ? 3.759 -4.558 24.852 1.00 38.88 227 VAL A C 1
ATOM 1844 O O . VAL A 1 227 ? 4.677 -3.777 25.106 1.00 38.88 227 VAL A O 1
ATOM 1847 N N . GLN A 1 228 ? 3.969 -5.851 24.609 1.00 38.34 228 GLN A N 1
ATOM 1848 C CA . GLN A 1 228 ? 5.287 -6.489 24.576 1.00 38.34 228 GLN A CA 1
ATOM 1849 C C . GLN A 1 228 ? 6.019 -6.141 23.272 1.00 38.34 228 GLN A C 1
ATOM 1851 O O . GLN A 1 228 ? 5.405 -6.124 22.202 1.00 38.34 228 GLN A O 1
ATOM 1856 N N . ALA A 1 229 ? 7.331 -5.903 23.347 1.00 36.22 229 ALA A N 1
ATOM 1857 C CA . ALA A 1 229 ? 8.179 -5.906 22.159 1.00 36.22 229 ALA A CA 1
ATOM 1858 C C . ALA A 1 229 ? 8.198 -7.332 21.580 1.00 36.22 229 ALA A C 1
ATOM 1860 O O . ALA A 1 229 ? 8.416 -8.302 22.307 1.00 36.22 229 ALA A O 1
ATOM 1861 N N . ALA A 1 230 ? 7.925 -7.475 20.281 1.00 41.22 230 ALA A N 1
ATOM 1862 C CA . ALA A 1 230 ? 7.808 -8.779 19.637 1.00 41.22 230 ALA A CA 1
ATOM 1863 C C . ALA A 1 230 ? 8.870 -8.947 18.548 1.00 41.22 230 ALA A C 1
ATOM 1865 O O . ALA A 1 230 ? 8.932 -8.186 17.579 1.00 41.22 230 ALA A O 1
ATOM 1866 N N . PHE A 1 231 ? 9.687 -9.994 18.661 1.00 41.97 231 PHE A N 1
ATOM 1867 C CA . PHE A 1 231 ? 10.552 -10.408 17.560 1.00 41.97 231 PHE A CA 1
ATOM 1868 C C . PHE A 1 231 ? 9.735 -11.206 16.547 1.00 41.97 231 PHE A C 1
ATOM 1870 O O . PHE A 1 231 ? 8.895 -12.024 16.925 1.00 41.97 231 PHE A O 1
ATOM 1877 N N . LEU A 1 232 ? 9.999 -11.002 15.251 1.00 50.44 232 LEU A N 1
ATOM 1878 C CA . LEU A 1 232 ? 9.300 -11.738 14.205 1.00 50.44 232 LEU A CA 1
ATOM 1879 C C . LEU A 1 232 ? 10.199 -12.764 13.529 1.00 50.44 232 LEU A C 1
ATOM 1881 O O . LEU A 1 232 ? 11.264 -12.451 12.992 1.00 50.44 232 LEU A O 1
ATOM 1885 N N . TRP A 1 233 ? 9.727 -14.004 13.518 1.00 48.31 233 TRP A N 1
ATOM 1886 C CA . TRP A 1 233 ? 10.367 -15.078 12.785 1.00 48.31 233 TRP A CA 1
ATOM 1887 C C . TRP A 1 233 ? 9.670 -15.285 11.448 1.00 48.31 233 TRP A C 1
ATOM 1889 O O . TRP A 1 233 ? 8.444 -15.383 11.405 1.00 48.31 233 TRP A O 1
ATOM 1899 N N . CYS A 1 234 ? 10.457 -15.393 10.378 1.00 44.91 234 CYS A N 1
ATOM 1900 C CA . CYS A 1 234 ? 9.986 -15.826 9.073 1.00 44.91 234 CYS A CA 1
ATOM 1901 C C . CYS A 1 234 ? 10.702 -17.122 8.677 1.00 44.91 234 CYS A C 1
ATOM 1903 O O . CYS A 1 234 ? 11.936 -17.195 8.666 1.00 44.91 234 CYS A O 1
ATOM 1905 N N . GLN A 1 235 ? 9.928 -18.170 8.410 1.00 55.50 235 GLN A N 1
ATOM 1906 C CA . GLN A 1 235 ? 10.441 -19.469 7.993 1.00 55.50 235 GLN A CA 1
ATOM 1907 C C . GLN A 1 235 ? 10.028 -19.741 6.549 1.00 55.50 235 GLN A C 1
ATOM 1909 O O . GLN A 1 235 ? 8.837 -19.740 6.233 1.00 55.50 235 GLN A O 1
ATOM 1914 N N . LEU A 1 236 ? 11.018 -20.010 5.695 1.00 52.38 236 LEU A N 1
ATOM 1915 C CA . LEU A 1 236 ? 10.799 -20.498 4.340 1.00 52.38 236 LEU A CA 1
ATOM 1916 C C . LEU A 1 236 ? 10.846 -22.021 4.348 1.00 52.38 236 LEU A C 1
ATOM 1918 O O . LEU A 1 236 ? 11.859 -22.624 4.712 1.00 52.38 236 LEU A O 1
ATOM 1922 N N . GLN A 1 237 ? 9.751 -22.650 3.941 1.00 49.38 237 GLN A N 1
ATOM 1923 C CA . GLN A 1 237 ? 9.733 -24.082 3.674 1.00 49.38 237 GLN A CA 1
ATOM 1924 C C . GLN A 1 237 ? 10.011 -24.275 2.181 1.00 49.38 237 GLN A C 1
ATOM 1926 O O . GLN A 1 237 ? 9.122 -24.101 1.358 1.00 49.38 237 GLN A O 1
ATOM 1931 N N . HIS A 1 238 ? 11.250 -24.598 1.812 1.00 43.25 238 HIS A N 1
ATOM 1932 C CA . HIS A 1 238 ? 11.510 -25.232 0.520 1.00 43.25 238 HIS A CA 1
ATOM 1933 C C . HIS A 1 238 ? 11.418 -26.746 0.706 1.00 43.25 238 HIS A C 1
ATOM 1935 O O . HIS A 1 238 ? 11.862 -27.285 1.725 1.00 43.25 238 HIS A O 1
ATOM 1941 N N . ALA A 1 239 ? 10.838 -27.442 -0.273 1.00 36.28 239 ALA A N 1
ATOM 1942 C CA . ALA A 1 239 ? 10.907 -28.893 -0.347 1.00 36.28 239 ALA A CA 1
ATOM 1943 C C . ALA A 1 239 ? 12.393 -29.309 -0.361 1.00 36.28 239 ALA A C 1
ATOM 1945 O O . ALA A 1 239 ? 13.069 -29.168 -1.373 1.00 36.28 239 ALA A O 1
ATOM 1946 N N . ARG A 1 240 ? 12.867 -29.808 0.791 1.00 33.47 240 ARG A N 1
ATOM 1947 C CA . ARG A 1 240 ? 14.261 -30.125 1.171 1.00 33.47 240 ARG A CA 1
ATOM 1948 C C . ARG A 1 240 ? 15.128 -28.897 1.504 1.00 33.47 240 ARG A C 1
ATOM 1950 O O . ARG A 1 240 ? 15.738 -28.289 0.637 1.00 33.47 240 ARG A O 1
ATOM 1957 N N . GLY A 1 241 ? 15.239 -28.615 2.807 1.00 39.16 241 GLY A N 1
ATOM 1958 C CA . GLY A 1 241 ? 16.169 -27.634 3.384 1.00 39.16 241 GLY A CA 1
ATOM 1959 C C . GLY A 1 241 ? 15.510 -26.285 3.677 1.00 39.16 241 GLY A C 1
ATOM 1960 O O . GLY A 1 241 ? 15.482 -25.399 2.831 1.00 39.16 241 GLY A O 1
ATOM 1961 N N . GLY A 1 242 ? 14.961 -26.118 4.884 1.00 37.31 242 GLY A N 1
ATOM 1962 C CA . GLY A 1 242 ? 14.363 -24.850 5.308 1.00 37.31 242 GLY A CA 1
ATOM 1963 C C . GLY A 1 242 ? 15.431 -23.795 5.596 1.00 37.31 242 GLY A C 1
ATOM 1964 O O . GLY A 1 242 ? 16.300 -24.015 6.437 1.00 37.31 242 GLY A O 1
ATOM 1965 N N . HIS A 1 243 ? 15.353 -22.641 4.931 1.00 49.59 243 HIS A N 1
ATOM 1966 C CA . HIS A 1 243 ?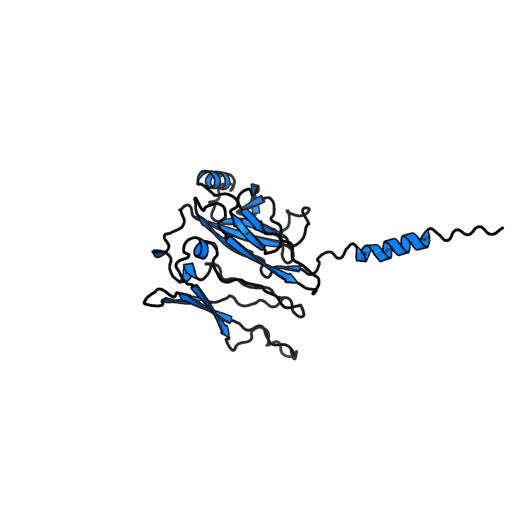 16.202 -21.490 5.235 1.00 49.59 243 HIS A CA 1
ATOM 1967 C C . HIS A 1 243 ? 15.471 -20.573 6.223 1.00 49.59 243 HIS A C 1
ATOM 1969 O O . HIS A 1 243 ? 14.322 -20.181 6.009 1.00 49.59 243 HIS A O 1
ATOM 1975 N N . LEU A 1 244 ? 16.131 -20.231 7.330 1.00 45.34 244 LEU A N 1
ATOM 1976 C CA . LEU A 1 244 ? 15.569 -19.381 8.383 1.00 45.34 244 LEU A CA 1
ATOM 1977 C C . LEU A 1 244 ? 16.003 -17.928 8.158 1.00 45.34 244 LEU A C 1
ATOM 1979 O O . LEU A 1 244 ? 17.141 -17.672 7.764 1.00 45.34 244 LEU A O 1
ATOM 1983 N N . SER A 1 245 ? 15.103 -16.971 8.388 1.00 48.09 245 SER A N 1
ATOM 1984 C CA . SER A 1 245 ? 15.426 -15.541 8.383 1.00 48.09 245 SER A CA 1
ATOM 1985 C C . SER A 1 245 ? 14.819 -14.843 9.587 1.00 48.09 245 SER A C 1
ATOM 1987 O O . SER A 1 245 ? 13.610 -14.884 9.817 1.00 48.09 245 SER A O 1
ATOM 1989 N N . ARG A 1 246 ? 15.684 -14.192 10.369 1.00 43.91 246 ARG A N 1
ATOM 1990 C CA . ARG A 1 246 ? 15.289 -13.421 11.547 1.00 43.91 246 ARG A CA 1
ATOM 1991 C C . ARG A 1 246 ? 14.947 -11.994 11.123 1.00 43.91 246 ARG A C 1
ATOM 1993 O O . ARG A 1 246 ? 15.790 -11.299 10.557 1.00 43.91 246 ARG A O 1
ATOM 2000 N N . GLY A 1 247 ? 13.718 -11.573 11.399 1.00 45.81 247 GLY A N 1
ATOM 2001 C CA . GLY A 1 247 ? 13.282 -10.185 11.300 1.00 45.81 247 GLY A CA 1
ATOM 2002 C C . GLY A 1 247 ? 13.133 -9.562 12.685 1.00 45.81 247 GLY A C 1
ATOM 2003 O O . GLY A 1 247 ? 13.108 -10.250 13.704 1.00 45.81 247 GLY A O 1
ATOM 2004 N N . HIS A 1 248 ? 13.035 -8.240 12.727 1.00 47.22 248 HIS A N 1
ATOM 2005 C CA . HIS A 1 248 ? 12.669 -7.504 13.931 1.00 47.22 248 HIS A CA 1
ATOM 2006 C C . HIS A 1 248 ? 11.487 -6.613 13.563 1.00 47.22 248 HIS A C 1
ATOM 2008 O O . HIS A 1 248 ? 11.587 -5.836 12.608 1.00 47.22 248 HIS A O 1
ATOM 2014 N N . LEU A 1 249 ? 10.367 -6.791 14.262 1.00 47.25 249 LEU A N 1
ATOM 2015 C CA . LEU A 1 249 ? 9.236 -5.878 14.179 1.00 47.25 249 LEU A CA 1
ATOM 2016 C C . LEU A 1 249 ? 9.639 -4.621 14.961 1.00 47.25 249 LEU A C 1
ATOM 2018 O O . LEU A 1 249 ? 10.265 -4.759 16.006 1.00 47.25 249 LEU A O 1
ATOM 2022 N N . GLY A 1 250 ? 9.390 -3.421 14.434 1.00 45.53 250 GLY A N 1
ATOM 2023 C CA . GLY A 1 250 ? 9.717 -2.201 15.177 1.00 45.53 250 GLY A CA 1
ATOM 2024 C C . GLY A 1 250 ? 8.921 -2.109 16.480 1.00 45.53 250 GLY A C 1
ATOM 2025 O O . GLY A 1 250 ? 7.856 -2.719 16.604 1.00 45.53 250 GLY A O 1
ATOM 2026 N N . ASP A 1 251 ? 9.443 -1.345 17.436 1.00 41.25 251 ASP A N 1
ATOM 2027 C CA . ASP A 1 251 ? 8.810 -1.181 18.742 1.00 41.25 251 ASP A CA 1
ATOM 2028 C C . ASP A 1 251 ? 7.469 -0.428 18.621 1.00 41.25 251 ASP A C 1
ATOM 2030 O O . ASP A 1 251 ? 7.359 0.533 17.845 1.00 41.25 251 ASP A O 1
ATOM 2034 N N . PRO A 1 252 ? 6.423 -0.849 19.355 1.00 41.03 252 PRO A N 1
ATOM 2035 C CA . PRO A 1 252 ? 5.177 -0.101 19.434 1.00 41.03 252 PRO A CA 1
ATOM 2036 C C . PRO A 1 252 ? 5.413 1.221 20.174 1.00 41.03 252 PRO A C 1
ATOM 2038 O O . PRO A 1 252 ? 6.019 1.241 21.245 1.00 41.03 252 PRO A O 1
ATOM 2041 N N . VAL A 1 253 ? 4.903 2.325 19.625 1.00 39.31 253 VAL A N 1
ATOM 2042 C CA . VAL A 1 253 ? 4.858 3.614 20.326 1.00 39.31 253 VAL A CA 1
ATOM 2043 C C . VAL A 1 253 ? 3.472 3.739 20.956 1.00 39.31 253 VAL A C 1
ATOM 2045 O O . VAL A 1 253 ? 2.468 3.782 20.242 1.00 39.31 253 VAL A O 1
ATOM 2048 N N . CYS A 1 254 ? 3.420 3.737 22.290 1.00 30.69 254 CYS A N 1
ATOM 2049 C CA . CYS A 1 254 ? 2.206 4.028 23.051 1.00 30.69 254 CYS A CA 1
ATOM 2050 C C . CYS A 1 254 ? 1.969 5.553 23.000 1.00 30.69 254 CYS A C 1
ATOM 2052 O O . CYS A 1 254 ? 2.822 6.302 23.478 1.00 30.69 254 CYS A O 1
ATOM 2054 N N . GLU A 1 255 ? 0.860 5.996 22.393 1.00 41.34 255 GLU A N 1
ATOM 2055 C CA . GLU A 1 255 ? 0.399 7.402 22.372 1.00 41.34 255 GLU A CA 1
ATOM 2056 C C . GLU A 1 255 ? -0.920 7.553 23.136 1.00 41.34 255 GLU A C 1
ATOM 2058 O O . GLU A 1 255 ? -1.814 6.687 22.958 1.00 41.34 255 GLU A O 1
#

Foldseek 3Di:
DDDDDPPPPVVVVVVVVCVVVVDPDQPFKFWQAQEAEWEDEAFDAAPQWAFATDIFGQDPPDAFFKDKDQFKAFPPRQTQDGDPFWDADGRGRIIGGRHGHHPVNVVSSQVSNVPDGGQKIKIKMFRDPDNPPPVDADPGGIHIYMYGYDHHHDDDLVPDDLPNQWDDPDADETEDEPPGDDDDNDDTGRRNSCVRPVVKDKDKDWDFDPDQPQDDDPDDDDPDDGDTQTWMWIWIDDPPDIDTDTDGHDYYDYD

InterPro domains:
  IPR041163 Ret, cadherin like domain 1 [PF17756] (29-153)

Secondary structure (DSSP, 8-state):
------SHHHHHHHHHHHHHHH-----S-EES-SEEEEEEEETPPTT-EEEE--EE-SSTT-----EE-SEEE-GGG-EEEE--SEEE-TTT-EEEESS---HHHHHHHHHTSTTS---EEEEEEESS--TT-TT---TTTEEEEEEEEEEEEPPPGGGS-HHHHHS-SSPP--EE-TTS--------S-HHHHHH-TTSEEEEEEEEEEEESTT--TT---SS---EEEEEEEEEE-SS-PEEEEEEPPPPEE-

Organism: Homo sapiens (NCBI:txid9606)

Radius of gyration: 23.4 Å; chains: 1; bounding box: 78×64×61 Å

pLDDT: mean 76.49, std 22.82, range [25.38, 98.62]

Sequence (255 aa):
MAKATSGAAGLRLLLLLLLPLLGKVALGLYFSRDAYWEKLYVDQAAGTPLLYVHALRDAPEEVPSFRLGQHLYGTYRTRLHENNWICIQEDTGLLYLNRSLDHSSWEKLSVRNRGFPLLTVYLKVFLSPTSLREGECQWPGCARVYFSFFNTSFPACSSLKPRELCFPETRPSFRIRENRPPGTFHQFRLLPVQFLCPNISVAYRLLEDRESLCGKLPGIQWHQRPVQAAFLWCQLQHARGGHLSRGHLGDPVCE